Protein AF-A0A8B7E2U7-F1 (afdb_monomer_lite)

Sequence (242 aa):
MNEHNIKDEENNLINRHLNYDFFQASTVLPVHLLSYIFLVLHRKGLSREKLKCALEEILEELKSMDVFLGFSGDIESVTAHGVEVLCNQSLLLVNDGIVLPQINDSMKACHLFSYSLKIFQTMMPKAILACSLISTIGGEIKLRQGYGEPFTFKTQTVIENAEFLAELFSYMFDYHCPFSIFSSTIMDTFDKFVAMDIITSQQQHFEDQTHKKLSQSVNAEFIDDEEEVFGGADADNSQLFE

Radius of gyration: 29.68 Å; chains: 1; bounding box: 62×41×99 Å

pLDDT: mean 76.59, std 18.45, range [30.3, 96.69]

Foldseek 3Di:
DDPVVVVVVVVVVVVQVVLVCVLQAQEAALLLQLLLCCLPPNVAWDALVVSLVSSVVLVVVLVVPSRYPYDDDDSNVRSVVSLVVCVVVVQWDADPRTIHGPCVDVVSNVVSVVSNLSVCLNCVLVVLLVVLVQVQQPHPVSVPPPPDDDDDGDLVSSLVSSVVVQVVCCVVRVHDHPSVVSSVVSVVVVVVCCVVVVDPDDDPPPPPVCVVVVVVVVVVVPPDDDDDDDDDDDDDDDDDDD

Secondary structure (DSSP, 8-state):
--HHHHHHHHHHHHHHHHHHHHHH-EE--HHHHHHHIIIII-TT-EEHHHHHHHHHHHHHHHHTSTTEE---S-HHHHHHHHHHHHHHTTSEEEETTEEEE-TTSHHHHHHHHHHHHHHHHHHHHHHHHHHHHHHHHT-HHHHH-TTPPPP---HHHHHHHHHHHHHHHHHHH-----HHHHHHHHHHHHHHHHHTTSS------HHHHHHHHHHHHHHHTT--------------------

Structure (mmCIF, N/CA/C/O backbone):
data_AF-A0A8B7E2U7-F1
#
_entry.id   AF-A0A8B7E2U7-F1
#
loop_
_atom_site.group_PDB
_atom_site.id
_atom_site.type_symbol
_atom_site.label_atom_id
_atom_site.label_alt_id
_atom_site.label_comp_id
_atom_site.label_asym_id
_atom_site.label_entity_id
_atom_site.label_seq_id
_atom_site.pdbx_PDB_ins_code
_atom_site.Cartn_x
_atom_site.Cartn_y
_atom_site.Cartn_z
_atom_site.occupancy
_atom_site.B_iso_or_equiv
_atom_site.auth_seq_id
_atom_site.auth_comp_id
_atom_site.auth_asym_id
_atom_site.auth_atom_id
_atom_site.pdbx_PDB_model_num
ATOM 1 N N . MET A 1 1 ? -39.990 21.303 9.332 1.00 53.81 1 MET A N 1
ATOM 2 C CA . MET A 1 1 ? -38.688 20.676 9.021 1.00 53.81 1 MET A CA 1
ATOM 3 C C . MET A 1 1 ? -38.191 21.317 7.740 1.00 53.81 1 MET A C 1
ATOM 5 O O . MET A 1 1 ? -38.904 21.264 6.751 1.00 53.81 1 MET A O 1
ATOM 9 N N . ASN A 1 2 ? -37.085 22.059 7.820 1.00 53.78 2 ASN A N 1
ATOM 10 C CA . ASN A 1 2 ? -36.602 22.950 6.760 1.00 53.78 2 ASN A CA 1
ATOM 11 C C . ASN A 1 2 ? -36.022 22.154 5.586 1.00 53.78 2 ASN A C 1
ATOM 13 O O . ASN A 1 2 ? -35.178 21.292 5.807 1.00 53.78 2 ASN A O 1
ATOM 17 N N . GLU A 1 3 ? -36.391 22.514 4.354 1.00 55.75 3 GLU A N 1
ATOM 18 C CA . GLU A 1 3 ? -35.818 21.979 3.102 1.00 55.75 3 GLU A CA 1
ATOM 19 C C . GLU A 1 3 ? -34.282 22.050 3.051 1.00 55.75 3 GLU A C 1
ATOM 21 O O . GLU A 1 3 ? -33.648 21.270 2.349 1.00 55.75 3 GLU A O 1
ATOM 26 N N . HIS A 1 4 ? -33.675 22.966 3.810 1.00 56.28 4 HIS A N 1
ATOM 27 C CA . HIS A 1 4 ? -32.224 23.068 3.948 1.00 56.28 4 HIS A CA 1
ATOM 28 C C . HIS A 1 4 ? -31.625 21.849 4.666 1.00 56.28 4 HIS A C 1
ATOM 30 O O . HIS A 1 4 ? -30.662 21.273 4.185 1.00 56.28 4 HIS A O 1
ATOM 36 N N . ASN A 1 5 ? -32.281 21.380 5.733 1.00 57.56 5 ASN A N 1
ATOM 37 C CA . ASN A 1 5 ? -31.828 20.231 6.518 1.00 57.56 5 ASN A CA 1
ATOM 38 C C . ASN A 1 5 ? -31.938 18.922 5.719 1.00 57.56 5 ASN A C 1
ATOM 40 O O . ASN A 1 5 ? -31.100 18.044 5.857 1.00 57.56 5 ASN A O 1
ATOM 44 N N . ILE A 1 6 ? -32.951 18.819 4.848 1.00 64.06 6 ILE A N 1
ATOM 45 C CA . ILE A 1 6 ? -33.152 17.660 3.963 1.00 64.06 6 ILE A CA 1
ATOM 46 C C . ILE A 1 6 ? -32.069 17.622 2.875 1.00 64.06 6 ILE A C 1
ATOM 48 O O . ILE A 1 6 ? -31.497 16.569 2.617 1.00 64.06 6 ILE A O 1
ATOM 52 N N . LYS A 1 7 ? -31.728 18.774 2.278 1.00 66.00 7 LYS A N 1
ATOM 53 C CA . LYS A 1 7 ? -30.639 18.870 1.290 1.00 66.00 7 LYS A CA 1
ATOM 54 C C . LYS A 1 7 ? -29.270 18.565 1.896 1.00 66.00 7 LYS A C 1
ATOM 56 O O . LYS A 1 7 ? -28.447 17.937 1.238 1.00 66.00 7 LYS A O 1
ATOM 61 N N . ASP A 1 8 ? -29.030 18.982 3.135 1.00 68.25 8 ASP A N 1
ATOM 62 C CA . ASP A 1 8 ? -27.785 18.676 3.844 1.00 68.25 8 ASP A CA 1
ATOM 63 C C . ASP A 1 8 ? -27.681 17.177 4.175 1.00 68.25 8 ASP A C 1
ATOM 65 O O . ASP A 1 8 ? -26.613 16.578 4.039 1.00 68.25 8 ASP A O 1
ATOM 69 N N . GLU A 1 9 ? -28.795 16.536 4.530 1.00 68.00 9 GLU A N 1
ATOM 70 C CA . GLU A 1 9 ? -28.866 15.098 4.807 1.00 68.00 9 GLU A CA 1
ATOM 71 C C . GLU A 1 9 ? -28.686 14.249 3.531 1.00 68.00 9 GLU A C 1
ATOM 73 O O . GLU A 1 9 ? -27.899 13.299 3.526 1.00 68.00 9 GLU A O 1
ATOM 78 N N . GLU A 1 10 ? -29.307 14.642 2.413 1.00 67.81 10 GLU A N 1
ATOM 79 C CA . GLU A 1 10 ? -29.097 14.020 1.096 1.00 67.81 10 GLU A CA 1
ATOM 80 C C . GLU A 1 10 ? -27.649 14.179 0.604 1.00 67.81 10 GLU A C 1
ATOM 82 O O . GLU A 1 10 ? -27.036 13.204 0.166 1.00 67.81 10 GLU A O 1
ATOM 87 N N . ASN A 1 11 ? -27.060 15.372 0.733 1.00 69.44 11 ASN A N 1
ATOM 88 C CA . ASN A 1 11 ? -25.663 15.613 0.361 1.00 69.44 11 ASN A CA 1
ATOM 89 C C . ASN A 1 11 ? -24.690 14.783 1.210 1.00 69.44 11 ASN A C 1
ATOM 91 O O . ASN A 1 11 ? -23.706 14.257 0.687 1.00 69.44 11 ASN A O 1
ATOM 95 N N . ASN A 1 12 ? -24.968 14.613 2.504 1.00 69.50 12 ASN A N 1
ATOM 96 C CA . ASN A 1 12 ? -24.168 13.758 3.379 1.00 69.50 12 ASN A CA 1
ATOM 97 C C . ASN A 1 12 ? -24.259 12.278 2.984 1.00 69.50 12 ASN A C 1
ATOM 99 O O . ASN A 1 12 ? -23.242 11.582 2.986 1.00 69.50 12 ASN A O 1
ATOM 103 N N . LEU A 1 13 ? -25.443 11.796 2.596 1.00 70.50 13 LEU A N 1
ATOM 104 C CA . LEU A 1 13 ? -25.624 10.431 2.098 1.00 70.50 13 LEU A CA 1
ATOM 105 C C . LEU A 1 13 ? -24.884 10.208 0.774 1.00 70.50 13 LEU A C 1
ATOM 107 O O . LEU A 1 13 ? -24.182 9.206 0.638 1.00 70.50 13 LEU A O 1
ATOM 111 N N . ILE A 1 14 ? -24.981 11.153 -0.165 1.00 72.19 14 ILE A N 1
ATOM 112 C CA . ILE A 1 14 ? -24.269 11.100 -1.450 1.00 72.19 14 ILE A CA 1
ATOM 113 C C . ILE A 1 14 ? -22.756 11.100 -1.224 1.00 72.19 14 ILE A C 1
ATOM 115 O O . ILE A 1 14 ? -22.067 10.235 -1.755 1.00 72.19 14 ILE A O 1
ATOM 119 N N . ASN A 1 15 ? -22.235 12.000 -0.388 1.00 60.44 15 ASN A N 1
ATOM 120 C CA . ASN A 1 15 ? -20.811 12.034 -0.054 1.00 60.44 15 ASN A CA 1
ATOM 121 C C . ASN A 1 15 ? -20.356 10.738 0.622 1.00 60.44 15 ASN A C 1
ATOM 123 O O . ASN A 1 15 ? -19.276 10.236 0.327 1.00 60.44 15 ASN A O 1
ATOM 127 N N . ARG A 1 16 ? -21.180 10.153 1.497 1.00 60.88 16 ARG A N 1
ATOM 128 C CA . ARG A 1 16 ? -20.869 8.867 2.127 1.00 60.88 16 ARG A CA 1
ATOM 129 C C . ARG A 1 16 ? -20.786 7.740 1.099 1.00 60.88 16 ARG A C 1
ATOM 131 O O . ARG A 1 16 ? -19.853 6.950 1.176 1.00 60.88 16 ARG A O 1
ATOM 138 N N . HIS A 1 17 ? -21.716 7.680 0.146 1.00 60.56 17 HIS A N 1
ATOM 139 C CA . HIS A 1 17 ? -21.706 6.676 -0.921 1.00 60.56 17 HIS A CA 1
ATOM 140 C C . HIS A 1 17 ? -20.563 6.889 -1.917 1.00 60.56 17 HIS A C 1
ATOM 142 O O . HIS A 1 17 ? -19.861 5.938 -2.226 1.00 60.56 17 HIS A O 1
ATOM 148 N N . LEU A 1 18 ? -20.293 8.126 -2.335 1.00 60.78 18 LEU A N 1
ATOM 149 C CA . LEU A 1 18 ? -19.155 8.436 -3.203 1.00 60.78 18 LEU A CA 1
ATOM 150 C C . LEU A 1 18 ? -17.823 8.105 -2.534 1.00 60.78 18 LEU A C 1
ATOM 152 O O . LEU A 1 18 ? -16.949 7.529 -3.171 1.00 60.78 18 LEU A O 1
ATOM 156 N N . ASN A 1 19 ? -17.669 8.425 -1.249 1.00 57.88 19 ASN A N 1
ATOM 157 C CA . ASN A 1 19 ? -16.467 8.065 -0.505 1.00 57.88 19 ASN A CA 1
ATOM 158 C C . ASN A 1 19 ? -16.361 6.550 -0.291 1.00 57.88 19 ASN A C 1
ATOM 160 O O . ASN A 1 19 ? -15.255 6.019 -0.305 1.00 57.88 19 ASN A O 1
ATOM 164 N N . TYR A 1 20 ? -17.487 5.854 -0.111 1.00 61.09 20 TYR A N 1
ATOM 165 C CA . TYR A 1 20 ? -17.528 4.394 -0.047 1.00 61.09 20 TYR A CA 1
ATOM 166 C C . TYR A 1 20 ? -17.081 3.772 -1.370 1.00 61.09 20 TYR A C 1
ATOM 168 O O . TYR A 1 20 ? -16.162 2.962 -1.372 1.00 61.09 20 TYR A O 1
ATOM 176 N N . ASP A 1 21 ? -17.638 4.219 -2.493 1.00 59.22 21 ASP A N 1
ATOM 177 C CA . ASP A 1 21 ? -17.273 3.739 -3.826 1.00 59.22 21 ASP A CA 1
ATOM 178 C C . ASP A 1 21 ? -15.812 4.078 -4.159 1.00 59.22 21 ASP A C 1
ATOM 180 O O . ASP A 1 21 ? -15.080 3.241 -4.679 1.00 59.22 21 ASP A O 1
ATOM 184 N N . PHE A 1 22 ? -15.343 5.274 -3.794 1.00 60.25 22 PHE A N 1
ATOM 185 C CA . PHE A 1 22 ? -13.950 5.693 -3.978 1.00 60.25 22 PHE A CA 1
ATOM 186 C C . PHE A 1 22 ? -12.971 4.855 -3.148 1.00 60.25 22 PHE A C 1
ATOM 188 O O . PHE A 1 22 ? -11.866 4.547 -3.600 1.00 60.25 22 PHE A O 1
ATOM 195 N N . PHE A 1 23 ? -13.377 4.474 -1.937 1.00 59.16 23 PHE A N 1
ATOM 196 C CA . PHE A 1 23 ? -12.583 3.634 -1.052 1.00 59.16 23 PHE A CA 1
ATOM 197 C C . PHE A 1 23 ? -12.617 2.158 -1.463 1.00 59.16 23 PHE A C 1
ATOM 199 O O . PHE A 1 23 ? -11.621 1.465 -1.287 1.00 59.16 23 PHE A O 1
ATOM 206 N N . GLN A 1 24 ? -13.724 1.682 -2.040 1.00 59.81 24 GLN A N 1
ATOM 207 C CA . GLN A 1 24 ? -13.868 0.303 -2.515 1.00 59.81 24 GLN A CA 1
ATOM 208 C C . GLN A 1 24 ? -13.293 0.058 -3.910 1.00 59.81 24 GLN A C 1
ATOM 210 O O . GLN A 1 24 ? -12.963 -1.078 -4.241 1.00 59.81 24 GLN A O 1
ATOM 215 N N . ALA A 1 25 ? -13.123 1.102 -4.719 1.00 60.78 25 ALA A N 1
ATOM 216 C CA . ALA A 1 25 ? -12.596 0.991 -6.068 1.00 60.78 25 ALA A CA 1
ATOM 217 C C . ALA A 1 25 ? -11.232 1.684 -6.195 1.00 60.78 25 ALA A C 1
ATOM 219 O O . ALA A 1 25 ? -11.124 2.843 -6.605 1.00 60.78 25 ALA A O 1
ATOM 220 N N . SER A 1 26 ? -10.147 0.966 -5.890 1.00 66.50 26 SER A N 1
ATOM 221 C CA . SER A 1 26 ? -8.798 1.489 -6.118 1.00 66.50 26 SER A CA 1
ATOM 222 C C . SER A 1 26 ? -8.263 1.011 -7.465 1.00 66.50 26 SER A C 1
ATOM 224 O O . SER A 1 26 ? -7.770 -0.111 -7.584 1.00 66.50 26 SER A O 1
ATOM 226 N N . THR A 1 27 ? -8.333 1.871 -8.490 1.00 80.81 27 THR A N 1
ATOM 227 C CA . THR A 1 27 ? -7.668 1.582 -9.767 1.00 80.81 27 THR A CA 1
ATOM 228 C C . THR A 1 27 ? -6.156 1.631 -9.588 1.00 80.81 27 THR A C 1
ATOM 230 O O . THR A 1 27 ? -5.569 2.700 -9.381 1.00 80.81 27 THR A O 1
ATOM 233 N N . VAL A 1 28 ? -5.511 0.470 -9.663 1.00 87.62 28 VAL A N 1
ATOM 234 C CA . VAL A 1 28 ? -4.061 0.338 -9.509 1.00 87.62 28 VAL A CA 1
ATOM 235 C C . VAL A 1 28 ? -3.426 0.093 -10.872 1.00 87.62 28 VAL A C 1
ATOM 237 O O . VAL A 1 28 ? -3.765 -0.859 -11.568 1.00 87.62 28 VAL A O 1
ATOM 240 N N . LEU A 1 29 ? -2.477 0.954 -11.244 1.00 90.94 29 LEU A N 1
ATOM 241 C CA . LEU A 1 29 ? -1.689 0.850 -12.469 1.00 90.94 29 LEU A CA 1
ATOM 242 C C . LEU A 1 29 ? -0.297 0.275 -12.165 1.00 90.94 29 LEU A C 1
ATOM 244 O O . LEU A 1 29 ? 0.190 0.430 -11.040 1.00 90.94 29 LEU A O 1
ATOM 248 N N . PRO A 1 30 ? 0.403 -0.302 -13.161 1.00 92.62 30 PRO A N 1
ATOM 249 C CA . PRO A 1 30 ? 1.749 -0.845 -12.959 1.00 92.62 30 PRO A CA 1
ATOM 250 C C . PRO A 1 30 ? 2.730 0.204 -12.422 1.00 92.62 30 PRO A C 1
ATOM 252 O O . PRO A 1 30 ? 3.554 -0.085 -11.559 1.00 92.62 30 PRO A O 1
ATOM 255 N N . VAL A 1 31 ? 2.591 1.457 -12.869 1.00 94.94 31 VAL A N 1
ATOM 256 C CA . VAL A 1 31 ? 3.421 2.579 -12.410 1.00 94.94 31 VAL A CA 1
ATOM 257 C C . VAL A 1 31 ? 3.249 2.884 -10.920 1.00 94.94 31 VAL A C 1
ATOM 259 O O . VAL A 1 31 ? 4.220 3.284 -10.283 1.00 94.94 31 VAL A O 1
ATOM 262 N N . HIS A 1 32 ? 2.065 2.652 -10.338 1.00 94.19 32 HIS A N 1
ATOM 263 C CA . HIS A 1 32 ? 1.835 2.841 -8.901 1.00 94.19 32 HIS A CA 1
ATOM 264 C C . HIS A 1 32 ? 2.634 1.812 -8.093 1.00 94.19 32 HIS A C 1
ATOM 266 O O . HIS A 1 32 ? 3.355 2.174 -7.163 1.00 94.19 32 HIS A O 1
ATOM 272 N N . LEU A 1 33 ? 2.564 0.541 -8.505 1.00 94.00 33 LEU A N 1
ATOM 273 C CA . LEU A 1 33 ? 3.273 -0.566 -7.861 1.00 94.00 33 LEU A CA 1
ATOM 274 C C . LEU A 1 33 ? 4.784 -0.418 -7.980 1.00 94.00 33 LEU A C 1
ATOM 276 O O . LEU A 1 33 ? 5.489 -0.478 -6.980 1.00 94.00 33 LEU A O 1
ATOM 280 N N . LEU A 1 34 ? 5.286 -0.166 -9.190 1.00 95.94 34 LEU A N 1
ATOM 281 C CA . LEU A 1 34 ? 6.718 0.011 -9.415 1.00 95.94 34 LEU A CA 1
ATOM 282 C C . LEU A 1 34 ? 7.264 1.210 -8.636 1.00 95.94 34 LEU A C 1
ATOM 284 O O . LEU A 1 34 ? 8.330 1.111 -8.033 1.00 95.94 34 LEU A O 1
ATOM 288 N N . SER A 1 35 ? 6.526 2.323 -8.589 1.00 96.38 35 SER A N 1
ATOM 289 C CA . SER A 1 35 ? 6.940 3.488 -7.801 1.00 96.38 35 SER A CA 1
ATOM 290 C C . SER A 1 35 ? 7.007 3.167 -6.309 1.00 96.38 35 SER A C 1
ATOM 292 O O . SER A 1 35 ? 7.978 3.540 -5.651 1.00 96.38 35 SER A O 1
ATOM 294 N N . TYR A 1 36 ? 6.031 2.421 -5.782 1.00 95.25 36 TYR A N 1
ATOM 295 C CA . TYR A 1 36 ? 6.060 1.934 -4.403 1.00 95.25 36 TYR A CA 1
ATOM 296 C C . TYR A 1 36 ? 7.256 1.002 -4.149 1.00 95.25 36 TYR A C 1
ATOM 298 O O . TYR A 1 36 ? 8.018 1.233 -3.210 1.00 95.25 36 TYR A O 1
ATOM 306 N N . ILE A 1 37 ? 7.496 0.016 -5.022 1.00 95.69 37 ILE A N 1
ATOM 307 C CA . ILE A 1 37 ? 8.638 -0.909 -4.926 1.00 95.69 37 ILE A CA 1
ATOM 308 C C . ILE A 1 37 ? 9.948 -0.129 -4.841 1.00 95.69 37 ILE A C 1
ATOM 310 O O . ILE A 1 37 ? 10.758 -0.367 -3.946 1.00 95.69 37 ILE A O 1
ATOM 314 N N . PHE A 1 38 ? 10.162 0.828 -5.742 1.00 95.88 38 PHE A N 1
ATOM 315 C CA . PHE A 1 38 ? 11.411 1.576 -5.787 1.00 95.88 38 PHE A CA 1
ATOM 316 C C . PHE A 1 38 ? 11.570 2.578 -4.642 1.00 95.88 38 PHE A C 1
ATOM 318 O O . PHE A 1 38 ? 12.696 2.829 -4.222 1.00 95.88 38 PHE A O 1
ATOM 325 N N . LEU A 1 39 ? 10.489 3.143 -4.104 1.00 93.69 39 LEU A N 1
ATOM 326 C CA . LEU A 1 39 ? 10.587 4.096 -2.995 1.00 93.69 39 LEU A CA 1
ATOM 327 C C . LEU A 1 39 ? 10.650 3.445 -1.619 1.00 93.69 39 LEU A C 1
ATOM 329 O O . LEU A 1 39 ? 11.303 3.985 -0.721 1.00 93.69 39 LEU A O 1
ATOM 333 N N . VAL A 1 40 ? 9.981 2.312 -1.437 1.00 90.69 40 VAL A N 1
ATOM 334 C CA . VAL A 1 40 ? 9.802 1.696 -0.118 1.00 90.69 40 VAL A CA 1
ATOM 335 C C . VAL A 1 40 ? 10.737 0.512 0.061 1.00 90.69 40 VAL A C 1
ATOM 337 O O . VAL A 1 40 ? 11.466 0.460 1.048 1.00 90.69 40 VAL A O 1
ATOM 340 N N . LEU A 1 41 ? 10.774 -0.399 -0.910 1.00 91.06 41 LEU A N 1
ATOM 341 C CA . LEU A 1 41 ? 11.450 -1.688 -0.757 1.00 91.06 41 LEU A CA 1
ATOM 342 C C . LEU A 1 41 ? 12.874 -1.672 -1.328 1.00 91.06 41 LEU A C 1
ATOM 344 O O . LEU A 1 41 ? 13.817 -2.162 -0.710 1.00 91.06 41 LEU A O 1
ATOM 348 N N . HIS A 1 42 ? 13.055 -1.067 -2.503 1.00 93.06 42 HIS A N 1
ATOM 349 C CA . HIS A 1 42 ? 14.264 -1.224 -3.309 1.00 93.06 42 HIS A CA 1
ATOM 350 C C . HIS A 1 42 ? 14.783 0.097 -3.892 1.00 93.06 42 HIS A C 1
ATOM 352 O O . HIS A 1 42 ? 14.976 0.247 -5.098 1.00 93.06 42 HIS A O 1
ATOM 358 N N . ARG A 1 43 ? 15.127 1.040 -3.006 1.00 92.44 43 ARG A N 1
ATOM 359 C CA . ARG A 1 43 ? 15.687 2.366 -3.358 1.00 92.44 43 ARG A CA 1
ATOM 360 C C . ARG A 1 43 ? 16.959 2.341 -4.201 1.00 92.44 43 ARG A C 1
ATOM 362 O O . ARG A 1 43 ? 17.252 3.305 -4.897 1.00 92.44 43 ARG A O 1
ATOM 369 N N . LYS A 1 44 ? 17.727 1.252 -4.131 1.00 92.12 44 LYS A N 1
ATOM 370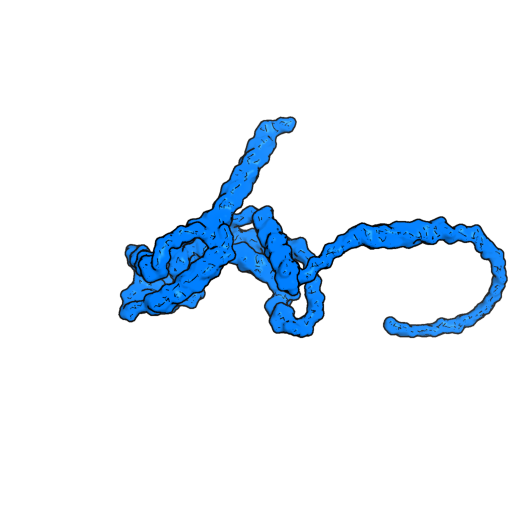 C CA . LYS A 1 44 ? 18.970 1.067 -4.899 1.00 92.12 44 LYS A CA 1
ATOM 371 C C . LYS A 1 44 ? 18.741 0.437 -6.277 1.00 92.12 44 LYS A C 1
ATOM 373 O O . LYS A 1 44 ? 19.706 0.232 -7.003 1.00 92.12 44 LYS A O 1
ATOM 378 N N . GLY A 1 45 ? 17.491 0.139 -6.627 1.00 93.25 45 GLY A N 1
ATOM 379 C CA . GLY A 1 45 ? 17.127 -0.562 -7.850 1.00 93.25 45 GLY A CA 1
ATOM 380 C C . GLY A 1 45 ? 17.241 -2.083 -7.758 1.00 93.25 45 GLY A C 1
ATOM 381 O O . GLY A 1 45 ? 17.659 -2.646 -6.743 1.00 93.25 45 GLY A O 1
ATOM 382 N N . LEU A 1 46 ? 16.820 -2.745 -8.835 1.00 95.62 46 LEU A N 1
ATOM 383 C CA . LEU A 1 46 ? 16.672 -4.198 -8.936 1.00 95.62 46 LEU A CA 1
ATOM 384 C C . LEU A 1 46 ? 16.992 -4.692 -10.345 1.00 95.62 46 LEU A C 1
ATOM 386 O O . LEU A 1 46 ? 16.794 -3.971 -11.321 1.00 95.62 46 LEU A O 1
ATOM 390 N N . SER A 1 47 ? 17.420 -5.950 -10.469 1.00 95.69 47 SER A N 1
ATOM 391 C CA . SER A 1 47 ? 17.398 -6.629 -11.767 1.00 95.69 47 SER A CA 1
ATOM 392 C C . SER A 1 47 ? 15.955 -6.845 -12.228 1.00 95.69 47 SER A C 1
ATOM 394 O O . SER A 1 47 ? 15.043 -6.960 -11.406 1.00 95.69 47 SER A O 1
ATOM 396 N N . ARG A 1 48 ? 15.741 -6.947 -13.544 1.00 92.50 48 ARG A N 1
ATOM 397 C CA . ARG A 1 48 ? 14.402 -7.190 -14.111 1.00 92.50 48 ARG A CA 1
ATOM 398 C C . ARG A 1 48 ? 13.715 -8.431 -13.537 1.00 92.50 48 ARG A C 1
ATOM 400 O O . ARG A 1 48 ? 12.524 -8.381 -13.271 1.00 92.50 48 ARG A O 1
ATOM 407 N N . GLU A 1 49 ? 14.452 -9.517 -13.321 1.00 93.06 49 GLU A N 1
ATOM 408 C CA . GLU A 1 49 ? 13.903 -10.755 -12.746 1.00 93.06 49 GLU A CA 1
ATOM 409 C C . GLU A 1 49 ? 13.395 -10.541 -11.318 1.00 93.06 49 GLU A C 1
ATOM 411 O O . GLU A 1 49 ? 12.250 -10.857 -11.019 1.00 93.06 49 GLU A O 1
ATOM 416 N N . LYS A 1 50 ? 14.205 -9.914 -10.456 1.00 95.38 50 LYS A N 1
ATOM 417 C CA . LYS A 1 50 ? 13.797 -9.622 -9.075 1.00 95.38 50 LYS A CA 1
ATOM 418 C C . LYS A 1 50 ? 12.652 -8.617 -9.009 1.00 95.38 50 LYS A C 1
ATOM 420 O O . LYS A 1 50 ? 11.841 -8.682 -8.095 1.00 95.38 50 LYS A O 1
ATOM 425 N N . LEU A 1 51 ? 12.586 -7.698 -9.972 1.00 95.50 51 LEU A N 1
ATOM 426 C CA . LEU A 1 51 ? 11.486 -6.748 -10.077 1.00 95.50 51 LEU A CA 1
ATOM 427 C C . LEU A 1 51 ? 10.158 -7.444 -10.385 1.00 95.50 51 LEU A C 1
ATOM 429 O O . LEU A 1 51 ? 9.151 -7.063 -9.800 1.00 95.50 51 LEU A O 1
ATOM 433 N N . LYS A 1 52 ? 10.159 -8.470 -11.250 1.00 94.75 52 LYS A N 1
ATOM 434 C CA . LYS A 1 52 ? 8.964 -9.287 -11.515 1.00 94.75 52 LYS A CA 1
ATOM 435 C C . LYS A 1 52 ? 8.484 -9.968 -10.231 1.00 94.75 52 LYS A C 1
ATOM 437 O O . LYS A 1 52 ? 7.324 -9.807 -9.886 1.00 94.75 52 LYS A O 1
ATOM 442 N N . CYS A 1 53 ? 9.385 -10.618 -9.489 1.00 94.81 53 CYS A N 1
ATOM 443 C CA . CYS A 1 53 ? 9.032 -11.274 -8.224 1.00 94.81 53 CYS A CA 1
ATOM 444 C C . CYS A 1 53 ? 8.456 -10.285 -7.199 1.00 94.81 53 CYS A C 1
ATOM 446 O O . CYS A 1 53 ? 7.383 -10.517 -6.657 1.00 94.81 53 CYS A O 1
ATOM 448 N N . ALA A 1 54 ? 9.116 -9.139 -6.990 1.00 94.62 54 ALA A N 1
ATOM 449 C CA . ALA A 1 54 ? 8.621 -8.114 -6.068 1.00 94.62 54 ALA A CA 1
ATOM 450 C C . ALA A 1 54 ? 7.253 -7.549 -6.499 1.00 94.62 54 ALA A C 1
ATOM 452 O O . ALA A 1 54 ? 6.427 -7.190 -5.661 1.00 94.62 54 ALA A O 1
ATOM 453 N N . LEU A 1 55 ? 7.007 -7.456 -7.809 1.00 93.44 55 LEU A N 1
ATOM 454 C CA . LEU A 1 55 ? 5.717 -7.031 -8.340 1.00 93.44 55 LEU A CA 1
ATOM 455 C C . LEU A 1 55 ? 4.630 -8.086 -8.107 1.00 93.44 55 LEU A C 1
ATOM 457 O O . LEU A 1 55 ? 3.517 -7.706 -7.755 1.00 93.44 55 LEU A O 1
ATOM 461 N N . GLU A 1 56 ? 4.935 -9.374 -8.282 1.00 92.62 56 GLU A N 1
ATOM 462 C CA . GLU A 1 56 ? 4.008 -10.480 -7.997 1.00 92.62 56 GLU A CA 1
ATOM 463 C C . GLU A 1 56 ? 3.606 -10.509 -6.528 1.00 92.62 56 GLU A C 1
ATOM 465 O O . GLU A 1 56 ? 2.413 -10.535 -6.245 1.00 92.62 56 GLU A O 1
ATOM 470 N N . GLU A 1 57 ? 4.568 -10.412 -5.609 1.00 91.62 57 GLU A N 1
ATOM 471 C CA . GLU A 1 57 ? 4.316 -10.444 -4.162 1.00 91.62 57 GLU A CA 1
ATOM 472 C C . GLU A 1 57 ? 3.330 -9.347 -3.729 1.00 91.62 57 GLU A C 1
ATOM 474 O O . GLU A 1 57 ? 2.318 -9.619 -3.083 1.00 91.62 57 GLU A O 1
ATOM 479 N N . ILE A 1 58 ? 3.568 -8.099 -4.147 1.00 90.00 58 ILE A N 1
ATOM 480 C CA . ILE A 1 58 ? 2.674 -6.979 -3.810 1.00 90.00 58 ILE A CA 1
ATOM 481 C C . ILE A 1 58 ? 1.328 -7.123 -4.519 1.00 90.00 58 ILE A C 1
ATOM 483 O O . ILE A 1 58 ? 0.286 -6.773 -3.968 1.00 90.00 58 ILE A O 1
ATOM 487 N N . LEU A 1 59 ? 1.328 -7.612 -5.759 1.00 89.44 59 LEU A N 1
ATOM 488 C CA . LEU A 1 59 ? 0.100 -7.813 -6.514 1.00 89.44 59 LEU A CA 1
ATOM 489 C C . LEU A 1 59 ? -0.784 -8.885 -5.865 1.00 89.44 59 LEU A C 1
ATOM 491 O O . LEU A 1 59 ? -1.999 -8.713 -5.830 1.00 89.44 59 LEU A O 1
ATOM 495 N N . GLU A 1 60 ? -0.204 -9.968 -5.352 1.00 88.44 60 GLU A N 1
ATOM 496 C CA . GLU A 1 60 ? -0.916 -10.987 -4.577 1.00 88.44 60 GLU A CA 1
ATOM 497 C C . GLU A 1 60 ? -1.475 -10.411 -3.277 1.00 88.44 60 GLU A C 1
ATOM 499 O O . GLU A 1 60 ? -2.655 -10.612 -2.975 1.00 88.44 60 GLU A O 1
ATOM 504 N N . GLU A 1 61 ? -0.680 -9.619 -2.554 1.00 86.88 61 GLU A N 1
ATOM 505 C CA . GLU A 1 61 ? -1.146 -8.940 -1.346 1.00 86.88 61 GLU A CA 1
ATOM 506 C C . GLU A 1 61 ? -2.329 -8.011 -1.647 1.00 86.88 61 GLU A C 1
ATOM 508 O O . GLU A 1 61 ? -3.341 -8.048 -0.947 1.00 86.88 61 GLU A O 1
ATOM 513 N N . LEU A 1 62 ? -2.256 -7.218 -2.716 1.00 85.44 62 LEU A N 1
ATOM 514 C CA . LEU A 1 62 ? -3.339 -6.319 -3.108 1.00 85.44 62 LEU A CA 1
ATOM 515 C C . LEU A 1 62 ? -4.573 -7.066 -3.606 1.00 85.44 62 LEU A C 1
ATOM 517 O O . LEU A 1 62 ? -5.678 -6.674 -3.257 1.00 85.44 62 LEU A O 1
ATOM 521 N N . LYS A 1 63 ? -4.413 -8.158 -4.361 1.00 84.38 63 LYS A N 1
ATOM 522 C CA . LYS A 1 63 ? -5.534 -9.017 -4.783 1.00 84.38 63 LYS A CA 1
ATOM 523 C C . LYS A 1 63 ? -6.231 -9.694 -3.607 1.00 84.38 63 LYS A C 1
ATOM 525 O O . LYS A 1 63 ? -7.413 -9.993 -3.708 1.00 84.38 63 LYS A O 1
ATOM 530 N N . SER A 1 64 ? -5.518 -9.929 -2.503 1.00 81.12 64 SER A N 1
ATOM 531 C CA . SER A 1 64 ? -6.127 -10.398 -1.252 1.00 81.12 64 SER A CA 1
ATOM 532 C C . SER A 1 64 ? -6.973 -9.323 -0.558 1.00 81.12 64 SER A C 1
ATOM 534 O O . SER A 1 64 ? -7.694 -9.613 0.395 1.00 81.12 64 SER A O 1
ATOM 536 N N . MET A 1 65 ? -6.859 -8.065 -0.992 1.00 75.12 65 MET A N 1
ATOM 537 C CA . MET A 1 65 ? -7.730 -6.981 -0.565 1.00 75.12 65 MET A CA 1
ATOM 538 C C . MET A 1 65 ? -8.897 -6.916 -1.553 1.00 75.12 65 MET A C 1
ATOM 540 O O . MET A 1 65 ? -8.674 -6.737 -2.748 1.00 75.12 65 MET A O 1
ATOM 544 N N . ASP A 1 66 ? -10.138 -6.987 -1.066 1.00 67.75 66 ASP A N 1
ATOM 545 C CA . ASP A 1 66 ? -11.377 -6.935 -1.873 1.00 67.75 66 ASP A CA 1
ATOM 546 C C . ASP A 1 66 ? -11.587 -5.598 -2.641 1.00 67.75 66 ASP A C 1
ATOM 548 O O . ASP A 1 66 ? -12.676 -5.301 -3.121 1.00 67.75 66 ASP A O 1
ATOM 552 N N . VAL A 1 67 ? -10.544 -4.769 -2.745 1.00 66.56 67 VAL A N 1
ATOM 553 C CA . VAL A 1 67 ? -10.528 -3.370 -3.204 1.00 66.56 67 VAL A CA 1
ATOM 554 C C . VAL A 1 67 ? -9.684 -3.195 -4.486 1.00 66.56 67 VAL A C 1
ATOM 556 O O . VAL A 1 67 ? -9.639 -2.115 -5.086 1.00 66.56 67 VAL A O 1
ATOM 559 N N . PHE A 1 68 ? -8.977 -4.242 -4.934 1.00 73.81 68 PHE A N 1
ATOM 560 C CA . PHE A 1 68 ? -8.081 -4.166 -6.091 1.00 73.81 68 PHE A CA 1
ATOM 561 C C . PHE A 1 68 ? -8.835 -4.206 -7.430 1.00 73.81 68 PHE A C 1
ATOM 563 O O . PHE A 1 68 ? -9.253 -5.264 -7.900 1.00 73.81 68 PHE A O 1
ATOM 570 N N . LEU A 1 69 ? -8.915 -3.055 -8.106 1.00 70.06 69 LEU A N 1
ATOM 571 C CA . LEU A 1 69 ? -9.327 -2.947 -9.509 1.00 70.06 69 LEU A CA 1
ATOM 572 C C . LEU A 1 69 ? -8.086 -2.688 -10.368 1.00 70.06 69 LEU A C 1
ATOM 574 O O . LEU A 1 69 ? -7.671 -1.556 -10.602 1.00 70.06 69 LEU A O 1
ATOM 578 N N . GLY A 1 70 ? -7.423 -3.764 -10.774 1.00 73.06 70 GLY A N 1
ATOM 579 C CA . GLY A 1 70 ? -6.127 -3.681 -11.438 1.00 73.06 70 GLY A CA 1
ATOM 580 C C . GLY A 1 70 ? -6.139 -3.752 -12.956 1.00 73.06 70 GLY A C 1
ATOM 581 O O . GLY A 1 70 ? -7.163 -3.717 -13.633 1.00 73.06 70 GLY A O 1
ATOM 582 N N . PHE A 1 71 ? -4.932 -3.922 -13.479 1.00 76.06 71 PHE A N 1
ATOM 583 C CA . PHE A 1 71 ? -4.650 -4.260 -14.866 1.00 76.06 71 PHE A CA 1
ATOM 584 C C . PHE A 1 71 ? -4.674 -5.783 -15.089 1.00 76.06 71 PHE A C 1
ATOM 586 O O . PHE A 1 71 ? -4.435 -6.577 -14.178 1.00 76.06 71 PHE A O 1
ATOM 593 N N . SER A 1 72 ? -4.915 -6.188 -16.336 1.00 76.56 72 SER A N 1
ATOM 594 C CA . SER A 1 72 ? -4.790 -7.569 -16.811 1.00 76.56 72 SER A CA 1
ATOM 595 C C . SER A 1 72 ? -3.520 -7.743 -17.642 1.00 76.56 72 SER A C 1
ATOM 597 O O . SER A 1 72 ? -3.150 -6.839 -18.388 1.00 76.56 72 SER A O 1
ATOM 599 N N . GLY A 1 73 ? -2.898 -8.915 -17.580 1.00 84.44 73 GLY A N 1
ATOM 600 C CA . GLY A 1 73 ? -1.721 -9.247 -18.381 1.00 84.44 73 GLY A CA 1
ATOM 601 C C . GLY A 1 73 ? -0.781 -10.176 -17.630 1.00 84.44 73 GLY A C 1
ATOM 602 O O . GLY A 1 73 ? -0.915 -10.355 -16.418 1.00 84.44 73 GLY A O 1
ATOM 603 N N . ASP A 1 74 ? 0.161 -10.776 -18.352 1.00 92.19 74 ASP A N 1
ATOM 604 C CA . ASP A 1 74 ? 1.262 -11.495 -17.724 1.00 92.19 74 ASP A CA 1
ATOM 605 C C . ASP A 1 74 ? 2.204 -10.512 -17.010 1.00 92.19 74 ASP A C 1
ATOM 607 O O . ASP A 1 74 ? 2.338 -9.345 -17.401 1.00 92.19 74 ASP A O 1
ATOM 611 N N . ILE A 1 75 ? 2.855 -10.979 -15.943 1.00 92.81 75 ILE A N 1
ATOM 612 C CA . ILE A 1 75 ? 3.711 -10.125 -15.116 1.00 92.81 75 ILE A CA 1
ATOM 613 C C . ILE A 1 75 ? 4.849 -9.489 -15.919 1.00 92.81 75 ILE A C 1
ATOM 615 O O . ILE A 1 75 ? 5.291 -8.383 -15.612 1.00 92.81 75 ILE A O 1
ATOM 619 N N . GLU A 1 76 ? 5.334 -10.167 -16.957 1.00 94.00 76 GLU A N 1
ATOM 620 C CA . GLU A 1 76 ? 6.467 -9.718 -17.748 1.00 94.00 76 GLU A CA 1
ATOM 621 C C . GLU A 1 76 ? 6.092 -8.513 -18.606 1.00 94.00 76 GLU A C 1
ATOM 623 O O . GLU A 1 76 ? 6.769 -7.486 -18.527 1.00 94.00 76 GLU A O 1
ATOM 628 N N . SER A 1 77 ? 4.980 -8.598 -19.330 1.00 93.75 77 SER A N 1
ATOM 629 C CA . SER A 1 77 ? 4.405 -7.509 -20.114 1.00 93.75 77 SER A CA 1
ATOM 630 C C . SER A 1 77 ? 4.035 -6.322 -19.229 1.00 93.75 77 SER A C 1
ATOM 632 O O . SER A 1 77 ? 4.364 -5.181 -19.551 1.00 93.75 77 SER A O 1
ATOM 634 N N . VAL A 1 78 ? 3.412 -6.579 -18.075 1.00 93.31 78 VAL A N 1
ATOM 635 C CA . VAL A 1 78 ? 3.054 -5.545 -17.092 1.00 93.31 78 VAL A CA 1
ATOM 636 C C . VAL A 1 78 ? 4.297 -4.824 -16.570 1.00 93.31 78 VAL A C 1
ATOM 638 O O . VAL A 1 78 ? 4.334 -3.592 -16.539 1.00 93.31 78 VAL A O 1
ATOM 641 N N . THR A 1 79 ? 5.319 -5.582 -16.164 1.00 95.06 79 THR A N 1
ATOM 642 C CA . THR A 1 79 ? 6.572 -5.025 -15.639 1.00 95.06 79 THR A CA 1
ATOM 643 C C . THR A 1 79 ? 7.275 -4.207 -16.713 1.00 95.06 79 THR A C 1
ATOM 645 O O . THR A 1 79 ? 7.694 -3.081 -16.450 1.00 95.06 79 THR A O 1
ATOM 648 N N . ALA A 1 80 ? 7.381 -4.746 -17.930 1.00 94.62 80 ALA A N 1
ATOM 649 C CA . ALA A 1 80 ? 8.013 -4.067 -19.052 1.00 94.62 80 ALA A CA 1
ATOM 650 C C . ALA A 1 80 ? 7.303 -2.748 -19.379 1.00 94.62 80 ALA A C 1
ATOM 652 O O . ALA A 1 80 ? 7.964 -1.715 -19.457 1.00 94.62 80 ALA A O 1
ATOM 653 N N . HIS A 1 81 ? 5.971 -2.768 -19.472 1.00 94.62 81 HIS A N 1
ATOM 654 C CA . HIS A 1 81 ? 5.170 -1.578 -19.735 1.00 94.62 81 HIS A CA 1
ATOM 655 C C . HIS A 1 81 ? 5.317 -0.524 -18.629 1.00 94.62 81 HIS A C 1
ATOM 657 O O . HIS A 1 81 ? 5.563 0.647 -18.908 1.00 94.62 81 HIS A O 1
ATOM 663 N N . GLY A 1 82 ? 5.220 -0.925 -17.359 1.00 95.31 82 GLY A N 1
ATOM 664 C CA . GLY A 1 82 ? 5.383 0.004 -16.242 1.00 95.31 82 GLY A CA 1
ATOM 665 C C . GLY A 1 82 ? 6.779 0.637 -16.198 1.00 95.31 82 GLY A C 1
ATOM 666 O O . GLY A 1 82 ? 6.901 1.841 -15.966 1.00 95.31 82 GLY A O 1
ATOM 667 N N . VAL A 1 83 ? 7.829 -0.148 -16.466 1.00 96.44 83 VAL A N 1
ATOM 668 C CA . VAL A 1 83 ? 9.206 0.360 -16.564 1.00 96.44 83 VAL A CA 1
ATOM 669 C C . VAL A 1 83 ? 9.342 1.321 -17.740 1.00 96.44 83 VAL A C 1
ATOM 671 O O . VAL A 1 83 ? 9.918 2.390 -17.567 1.00 96.44 83 VAL A O 1
ATOM 674 N N . GLU A 1 84 ? 8.795 0.983 -18.908 1.00 96.25 84 GLU A N 1
ATOM 675 C CA . GLU A 1 84 ? 8.813 1.842 -20.093 1.00 96.25 84 GLU A CA 1
ATOM 676 C C . GLU A 1 84 ? 8.171 3.204 -19.810 1.00 96.25 84 GLU A C 1
ATOM 678 O O . GLU A 1 84 ? 8.788 4.239 -20.063 1.00 96.25 84 GLU A O 1
ATOM 683 N N . VAL A 1 85 ? 6.976 3.225 -19.212 1.00 96.69 85 VAL A N 1
ATOM 684 C CA . VAL A 1 85 ? 6.273 4.472 -18.873 1.00 96.69 85 VAL A CA 1
ATOM 685 C C . VAL A 1 85 ? 7.104 5.334 -17.919 1.00 96.69 85 VAL A C 1
ATOM 687 O O . VAL A 1 85 ? 7.283 6.529 -18.164 1.00 96.69 85 VAL A O 1
ATOM 690 N N . LEU A 1 86 ? 7.664 4.744 -16.860 1.00 96.62 86 LEU A N 1
ATOM 691 C CA . LEU A 1 86 ? 8.475 5.487 -15.892 1.00 96.62 86 LEU A CA 1
ATOM 692 C C . LEU A 1 86 ? 9.837 5.925 -16.470 1.00 96.62 86 LEU A C 1
ATOM 694 O O . LEU A 1 86 ? 10.349 6.987 -16.108 1.00 96.62 86 LEU A O 1
ATOM 698 N N . CYS A 1 87 ? 10.421 5.159 -17.395 1.00 96.12 87 CYS A N 1
ATOM 699 C CA . CYS A 1 87 ? 11.613 5.560 -18.147 1.00 96.12 87 CYS A CA 1
ATOM 700 C C . CYS A 1 87 ? 11.325 6.730 -19.093 1.00 96.12 87 CYS A C 1
ATOM 702 O O . CYS A 1 87 ? 12.112 7.674 -19.136 1.00 96.12 87 CYS A O 1
ATOM 704 N N . ASN A 1 88 ? 10.186 6.723 -19.791 1.00 96.25 88 ASN A N 1
ATOM 705 C CA . ASN A 1 88 ? 9.770 7.819 -20.672 1.00 96.25 88 ASN A CA 1
ATOM 706 C C . ASN A 1 88 ? 9.583 9.136 -19.902 1.00 96.25 88 ASN A C 1
ATOM 708 O O . ASN A 1 88 ? 9.836 10.217 -20.429 1.00 96.25 88 ASN A O 1
ATOM 712 N N . GLN A 1 89 ? 9.216 9.049 -18.624 1.00 95.19 89 GLN A N 1
ATOM 713 C CA . GLN A 1 89 ? 9.140 10.186 -17.705 1.00 95.19 89 GLN A CA 1
ATOM 714 C C . GLN A 1 89 ? 10.481 10.526 -17.029 1.00 95.19 89 GLN A C 1
ATOM 716 O O . GLN A 1 89 ? 10.539 11.389 -16.156 1.00 95.19 89 GLN A O 1
ATOM 721 N N . SER A 1 90 ? 11.574 9.860 -17.414 1.00 95.00 90 SER A N 1
ATOM 722 C CA . SER A 1 90 ? 12.911 10.014 -16.824 1.00 95.00 90 SER A CA 1
ATOM 723 C C . SER A 1 90 ? 12.985 9.723 -15.315 1.00 95.00 90 SER A C 1
ATOM 725 O O . SER A 1 90 ? 13.901 10.214 -14.644 1.00 95.00 90 SER A O 1
ATOM 727 N N . LEU A 1 91 ? 12.043 8.932 -14.780 1.00 96.25 91 LEU A N 1
ATOM 728 C CA . LEU A 1 91 ? 11.967 8.543 -13.365 1.00 96.25 91 LEU A CA 1
ATOM 729 C C . LEU A 1 91 ? 12.792 7.289 -13.055 1.00 96.25 91 LEU A C 1
ATOM 731 O O . LEU A 1 91 ? 13.255 7.121 -11.927 1.00 96.25 91 LEU A O 1
ATOM 735 N N . LEU A 1 92 ? 13.014 6.434 -14.056 1.00 96.31 92 LEU A N 1
ATOM 736 C CA . LEU A 1 92 ? 13.873 5.254 -13.972 1.00 96.31 92 LEU A CA 1
ATOM 737 C C . LEU A 1 92 ? 14.989 5.317 -15.018 1.00 96.31 92 LEU A C 1
ATOM 739 O O . LEU A 1 92 ? 14.805 5.843 -16.114 1.00 96.31 92 LEU A O 1
ATOM 743 N N . LEU A 1 93 ? 16.128 4.714 -14.690 1.00 95.06 93 LEU A N 1
ATOM 744 C CA . LEU A 1 93 ? 17.246 4.464 -15.594 1.00 95.06 93 LEU A CA 1
ATOM 745 C C . LEU A 1 93 ? 17.484 2.957 -15.669 1.00 95.06 93 LEU A C 1
ATOM 747 O O . LEU A 1 93 ? 17.586 2.299 -14.637 1.00 95.06 93 LEU A O 1
ATOM 751 N N . VAL A 1 94 ? 17.607 2.408 -16.875 1.00 94.19 94 VAL A N 1
ATOM 752 C CA . VAL A 1 94 ? 17.978 1.002 -17.066 1.00 94.19 94 VAL A CA 1
ATOM 753 C C . VAL A 1 94 ? 19.444 0.944 -17.472 1.00 94.19 94 VAL A C 1
ATOM 755 O O . VAL A 1 94 ? 19.810 1.491 -18.508 1.00 94.19 94 VAL A O 1
ATOM 758 N N . ASN A 1 95 ? 20.270 0.288 -16.661 1.00 91.38 95 ASN A N 1
ATOM 759 C CA . ASN A 1 95 ? 21.691 0.093 -16.928 1.00 91.38 95 ASN A CA 1
ATOM 760 C C . ASN A 1 95 ? 22.052 -1.384 -16.739 1.00 91.38 95 ASN A C 1
ATOM 762 O O . ASN A 1 95 ? 21.766 -1.940 -15.682 1.00 91.38 95 ASN A O 1
ATOM 766 N N . ASP A 1 96 ? 22.623 -2.024 -17.760 1.00 87.06 96 ASP A N 1
ATOM 767 C CA . ASP A 1 96 ? 23.055 -3.432 -17.733 1.00 87.06 96 ASP A CA 1
ATOM 768 C C . ASP A 1 96 ? 22.019 -4.412 -17.138 1.00 87.06 96 ASP A C 1
ATOM 770 O O . ASP A 1 96 ? 22.331 -5.313 -16.363 1.00 87.06 96 ASP A O 1
ATOM 774 N N . GLY A 1 97 ? 20.736 -4.222 -17.473 1.00 86.56 97 GLY A N 1
ATOM 775 C CA . GLY A 1 97 ? 19.636 -5.069 -16.986 1.00 86.56 97 GLY A CA 1
ATOM 776 C C . GLY A 1 97 ? 19.159 -4.769 -15.557 1.00 86.56 97 GLY A C 1
ATOM 777 O O . GLY A 1 97 ? 18.201 -5.395 -15.090 1.00 86.56 97 GLY A O 1
ATOM 778 N N . ILE A 1 98 ? 19.764 -3.787 -14.886 1.00 94.12 98 ILE A N 1
ATOM 779 C CA . ILE A 1 98 ? 19.332 -3.245 -13.596 1.00 94.12 98 ILE A CA 1
ATOM 780 C C . ILE A 1 98 ? 18.469 -2.006 -13.838 1.00 94.12 98 ILE A C 1
ATOM 782 O O . ILE A 1 98 ? 18.840 -1.099 -14.580 1.00 94.12 98 ILE A O 1
ATOM 786 N N . VAL A 1 99 ? 17.308 -1.964 -13.193 1.00 96.31 99 VAL A N 1
ATOM 787 C CA . VAL A 1 99 ? 16.387 -0.829 -13.198 1.00 96.31 99 VAL A CA 1
ATOM 788 C C . VAL A 1 99 ? 16.634 -0.005 -11.936 1.00 96.31 99 VAL A C 1
ATOM 790 O O . VAL A 1 99 ? 16.472 -0.501 -10.820 1.00 96.31 99 VAL A O 1
ATOM 793 N N . LEU A 1 100 ? 17.053 1.245 -12.117 1.00 96.25 100 LEU A N 1
ATOM 794 C CA . LEU A 1 100 ? 17.479 2.163 -11.064 1.00 96.25 100 LEU A CA 1
ATOM 795 C C . LEU A 1 100 ? 16.512 3.348 -10.960 1.00 96.25 100 LEU A C 1
ATOM 797 O O . LEU A 1 100 ? 16.323 4.060 -11.953 1.00 96.25 100 LEU A O 1
ATOM 801 N N . PRO A 1 101 ? 15.944 3.634 -9.779 1.00 95.94 101 PRO A N 1
ATOM 802 C CA . PRO A 1 101 ? 15.092 4.797 -9.615 1.00 95.94 101 PRO A CA 1
ATOM 803 C C . PRO A 1 101 ? 15.915 6.077 -9.459 1.00 95.94 101 PRO A C 1
ATOM 805 O O . PRO A 1 101 ? 16.963 6.102 -8.814 1.00 95.94 101 PRO A O 1
ATOM 808 N N . GLN A 1 102 ? 15.439 7.169 -10.049 1.00 93.56 102 GLN A N 1
ATOM 809 C CA . GLN A 1 102 ? 16.134 8.457 -10.069 1.00 93.56 102 GLN A CA 1
ATOM 810 C C . GLN A 1 102 ? 15.813 9.310 -8.829 1.00 93.56 102 GLN A C 1
ATOM 812 O O . GLN A 1 102 ? 15.481 10.484 -8.942 1.00 93.56 102 GLN A O 1
ATOM 817 N N . ILE A 1 103 ? 15.920 8.725 -7.633 1.00 91.31 103 ILE A N 1
ATOM 818 C CA . ILE A 1 103 ? 15.516 9.356 -6.359 1.00 91.31 103 ILE A CA 1
ATOM 819 C C . ILE A 1 103 ? 16.478 10.434 -5.836 1.00 91.31 103 ILE A C 1
ATOM 821 O O . ILE A 1 103 ? 16.150 11.131 -4.882 1.00 91.31 103 ILE A O 1
ATOM 825 N N . ASN A 1 104 ? 17.669 10.567 -6.429 1.00 90.00 104 ASN A N 1
ATOM 826 C CA . ASN A 1 104 ? 18.634 11.608 -6.049 1.00 90.00 104 ASN A CA 1
ATOM 827 C C . ASN A 1 104 ? 18.188 13.008 -6.501 1.00 90.00 104 ASN A C 1
ATOM 829 O O . ASN A 1 104 ? 18.671 14.009 -5.980 1.00 90.00 104 ASN A O 1
ATOM 833 N N . ASP A 1 105 ? 17.286 13.071 -7.479 1.00 93.56 105 ASP A N 1
ATOM 834 C CA . ASP A 1 105 ? 16.618 14.293 -7.903 1.00 93.56 105 ASP A CA 1
ATOM 835 C C . ASP A 1 105 ? 15.309 14.422 -7.114 1.00 93.56 105 ASP A C 1
ATOM 837 O O . ASP A 1 105 ? 14.439 13.548 -7.184 1.00 93.56 105 ASP A O 1
ATOM 841 N N . SER A 1 106 ? 15.173 15.509 -6.353 1.00 92.19 106 SER A N 1
ATOM 842 C CA . SER A 1 106 ? 14.019 15.734 -5.481 1.00 92.19 106 SER A CA 1
ATOM 843 C C . SER A 1 106 ? 12.700 15.785 -6.250 1.00 92.19 106 SER A C 1
ATOM 845 O O . SER A 1 106 ? 11.703 15.252 -5.768 1.00 92.19 106 SER A O 1
ATOM 847 N N . MET A 1 107 ? 12.677 16.347 -7.461 1.00 93.94 107 MET A N 1
ATOM 848 C CA . MET A 1 107 ? 11.459 16.430 -8.271 1.00 93.94 107 MET A CA 1
ATOM 849 C C . MET A 1 107 ? 11.020 15.047 -8.746 1.00 93.94 107 MET A C 1
ATOM 851 O O . MET A 1 107 ? 9.838 14.706 -8.695 1.00 93.94 107 MET A O 1
ATOM 855 N N . LYS A 1 108 ? 11.981 14.215 -9.156 1.00 93.94 108 LYS A N 1
ATOM 856 C CA . LYS A 1 108 ? 11.709 12.837 -9.586 1.00 93.94 108 LYS A CA 1
ATOM 857 C C . LYS A 1 108 ? 11.282 11.954 -8.419 1.00 93.94 108 LYS A C 1
ATOM 859 O O . LYS A 1 108 ? 10.368 11.145 -8.572 1.00 93.94 108 LYS A O 1
ATOM 864 N N . ALA A 1 109 ? 11.897 12.136 -7.250 1.00 93.44 109 ALA A N 1
ATOM 865 C CA . ALA A 1 109 ? 11.482 11.468 -6.024 1.00 93.44 109 ALA A CA 1
ATOM 866 C C . ALA A 1 109 ? 10.039 11.839 -5.646 1.00 93.44 109 ALA A C 1
ATOM 868 O O . ALA A 1 109 ? 9.251 10.945 -5.347 1.00 93.44 109 ALA A O 1
ATOM 869 N N . CYS A 1 110 ? 9.666 13.121 -5.738 1.00 93.00 110 CYS A N 1
ATOM 870 C CA . CYS A 1 110 ? 8.292 13.573 -5.510 1.00 93.00 110 CYS A CA 1
ATOM 871 C C . CYS A 1 110 ? 7.301 12.964 -6.513 1.00 93.00 110 CYS A C 1
ATOM 873 O O . CYS A 1 110 ? 6.241 12.508 -6.103 1.00 93.00 110 CYS A O 1
ATOM 875 N N . HIS A 1 111 ? 7.642 12.885 -7.802 1.00 94.00 111 HIS A N 1
ATOM 876 C CA . HIS A 1 111 ? 6.781 12.232 -8.799 1.00 94.00 111 HIS A CA 1
ATOM 877 C C . HIS A 1 111 ? 6.573 10.740 -8.528 1.00 94.00 111 HIS A C 1
ATOM 879 O O . HIS A 1 111 ? 5.440 10.260 -8.558 1.00 94.00 111 HIS A O 1
ATOM 885 N N . LEU A 1 112 ? 7.646 10.002 -8.223 1.00 94.50 112 LEU A N 1
ATOM 886 C CA . LEU A 1 112 ? 7.520 8.607 -7.797 1.00 94.50 112 LEU A CA 1
ATOM 887 C C . LEU A 1 112 ? 6.656 8.509 -6.533 1.00 94.50 112 LEU A C 1
ATOM 889 O O . LEU A 1 112 ? 5.833 7.601 -6.416 1.00 94.50 112 LEU A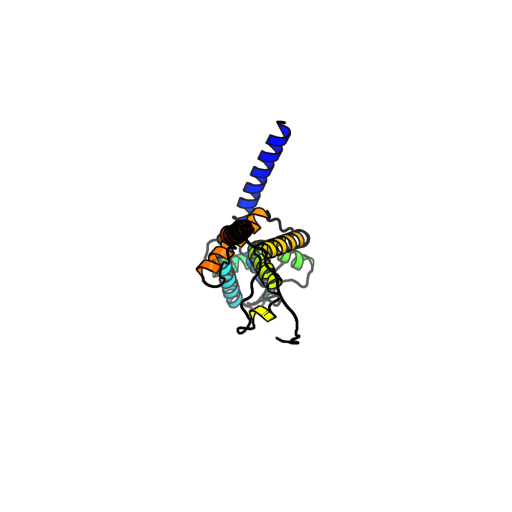 O 1
ATOM 893 N N . PHE A 1 113 ? 6.800 9.460 -5.604 1.00 93.06 113 PHE A N 1
ATOM 894 C CA . PHE A 1 113 ? 6.027 9.466 -4.370 1.00 93.06 113 PHE A CA 1
ATOM 895 C C . PHE A 1 113 ? 4.539 9.625 -4.672 1.00 93.06 113 PHE A C 1
ATOM 897 O O . PHE A 1 113 ? 3.750 8.791 -4.232 1.00 93.06 113 PHE A O 1
ATOM 904 N N . SER A 1 114 ? 4.171 10.587 -5.521 1.00 91.06 114 SER A N 1
ATOM 905 C CA . SER A 1 114 ? 2.795 10.783 -5.982 1.00 91.06 114 SER A CA 1
ATOM 906 C C . SER A 1 114 ? 2.179 9.516 -6.584 1.00 91.06 114 SER A C 1
ATOM 908 O O . SER A 1 114 ? 1.029 9.207 -6.289 1.00 91.06 114 SER A O 1
ATOM 910 N N . TYR A 1 115 ? 2.931 8.729 -7.363 1.00 93.38 115 TYR A N 1
ATOM 911 C CA . TYR A 1 115 ? 2.433 7.442 -7.866 1.00 93.38 115 TYR A CA 1
ATOM 912 C C . TYR A 1 115 ? 2.293 6.379 -6.772 1.00 93.38 115 TYR A C 1
ATOM 914 O O . TYR A 1 115 ? 1.321 5.623 -6.766 1.00 93.38 115 TYR A O 1
ATOM 922 N N . SER A 1 116 ? 3.246 6.312 -5.841 1.00 92.56 116 SER A N 1
ATOM 923 C CA . SER A 1 116 ? 3.208 5.347 -4.737 1.00 92.56 116 SER A CA 1
ATOM 924 C C . SER A 1 116 ? 2.116 5.637 -3.707 1.00 92.56 116 SER A C 1
ATOM 926 O O . SER A 1 116 ? 1.640 4.697 -3.070 1.00 92.56 116 SER A O 1
ATOM 928 N N . LEU A 1 117 ? 1.674 6.897 -3.570 1.00 88.06 117 LEU A N 1
ATOM 929 C CA . LEU A 1 117 ? 0.583 7.291 -2.671 1.00 88.06 117 LEU A CA 1
ATOM 930 C C . LEU A 1 117 ? -0.661 6.429 -2.877 1.00 88.06 117 LEU A C 1
ATOM 932 O O . LEU A 1 117 ? -1.289 6.040 -1.901 1.00 88.06 117 LEU A O 1
ATOM 936 N N . LYS A 1 118 ? -0.974 6.040 -4.118 1.00 86.94 118 LYS A N 1
ATOM 937 C CA . LYS A 1 118 ? -2.126 5.174 -4.396 1.00 86.94 118 LYS A CA 1
ATOM 938 C C . LYS A 1 118 ? -2.021 3.813 -3.699 1.00 86.94 118 LYS A C 1
ATOM 940 O O . LYS A 1 118 ? -3.015 3.311 -3.175 1.00 86.94 118 LYS A O 1
ATOM 945 N N . ILE A 1 119 ? -0.823 3.226 -3.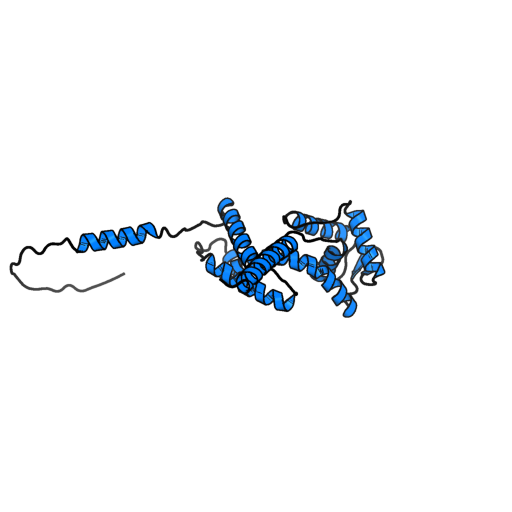659 1.00 88.12 119 ILE A N 1
ATOM 946 C CA . ILE A 1 119 ? -0.573 1.963 -2.950 1.00 88.12 119 ILE A CA 1
ATOM 947 C C . ILE A 1 119 ? -0.622 2.189 -1.440 1.00 88.12 119 ILE A C 1
ATOM 949 O O . ILE A 1 119 ? -1.305 1.443 -0.743 1.00 88.12 119 ILE A O 1
ATOM 953 N N . PHE A 1 120 ? 0.006 3.263 -0.947 1.00 86.00 120 PHE A N 1
ATOM 954 C CA . PHE A 1 120 ? -0.056 3.634 0.468 1.00 86.00 120 PHE A CA 1
ATOM 955 C C . PHE A 1 120 ? -1.491 3.792 0.960 1.00 86.00 120 PHE A C 1
ATOM 957 O O . PHE A 1 120 ? -1.854 3.175 1.950 1.00 86.00 120 PHE A O 1
ATOM 964 N N . GLN A 1 121 ? -2.320 4.558 0.252 1.00 83.25 121 GLN A N 1
ATOM 965 C CA . GLN A 1 121 ? -3.723 4.783 0.602 1.00 83.25 121 GLN A CA 1
ATOM 966 C C . GLN A 1 121 ? -4.534 3.481 0.594 1.00 83.25 121 GLN A C 1
ATOM 968 O O . GLN A 1 121 ? -5.403 3.307 1.441 1.00 83.25 121 GLN A O 1
ATOM 973 N N . THR A 1 122 ? -4.220 2.549 -0.312 1.00 81.88 122 THR A N 1
ATOM 974 C CA . THR A 1 122 ? -4.885 1.235 -0.378 1.00 81.88 122 THR A CA 1
ATOM 975 C C . THR A 1 122 ? -4.505 0.347 0.816 1.00 81.88 122 THR A C 1
ATOM 977 O O . THR A 1 122 ? -5.350 -0.361 1.354 1.00 81.88 122 THR A O 1
ATOM 980 N N . MET A 1 123 ? -3.249 0.402 1.272 1.00 84.31 123 MET A N 1
ATOM 981 C CA . MET A 1 123 ? -2.756 -0.385 2.414 1.00 84.31 123 MET A CA 1
ATOM 982 C C . MET A 1 123 ? -3.010 0.280 3.780 1.00 84.31 123 MET A C 1
ATOM 984 O O . MET A 1 123 ? -3.021 -0.400 4.810 1.00 84.31 123 MET A O 1
ATOM 988 N N . MET A 1 124 ? -3.237 1.597 3.797 1.00 85.06 124 MET A N 1
ATOM 989 C CA . MET A 1 124 ? -3.389 2.420 5.001 1.00 85.06 124 MET A CA 1
ATOM 990 C C . MET A 1 124 ? -4.416 1.876 6.007 1.00 85.06 124 MET A C 1
ATOM 992 O O . MET A 1 124 ? -4.100 1.859 7.194 1.00 85.06 124 MET A O 1
ATOM 996 N N . PRO A 1 125 ? -5.603 1.378 5.604 1.00 82.12 125 PRO A N 1
ATOM 997 C CA . PRO A 1 125 ? -6.600 0.904 6.562 1.00 82.12 125 PRO A CA 1
ATOM 998 C C . PRO A 1 125 ? -6.110 -0.284 7.392 1.00 82.12 125 PRO A C 1
ATOM 1000 O O . PRO A 1 125 ? -6.250 -0.289 8.615 1.00 82.12 125 PRO A O 1
ATOM 1003 N N . LYS A 1 126 ? -5.465 -1.264 6.741 1.00 82.94 126 LYS A N 1
ATOM 1004 C CA . LYS A 1 126 ? -4.864 -2.417 7.426 1.00 82.94 126 LYS A CA 1
ATOM 1005 C C . LYS A 1 126 ? -3.727 -1.975 8.346 1.00 82.94 126 LYS A C 1
ATOM 1007 O O . LYS A 1 126 ? -3.634 -2.461 9.471 1.00 82.94 126 LYS A O 1
ATOM 1012 N N . ALA A 1 127 ? -2.894 -1.037 7.888 1.00 87.56 127 ALA A N 1
ATOM 1013 C CA . ALA A 1 127 ? -1.789 -0.501 8.677 1.00 87.56 127 ALA A CA 1
ATOM 1014 C C . ALA A 1 127 ? -2.281 0.249 9.925 1.00 87.56 127 ALA A C 1
ATOM 1016 O O . ALA A 1 127 ? -1.805 -0.027 11.022 1.00 87.56 127 ALA A O 1
ATOM 1017 N N . ILE A 1 128 ? -3.272 1.136 9.780 1.00 88.81 128 ILE A N 1
ATOM 1018 C CA . ILE A 1 128 ? -3.887 1.860 10.897 1.00 88.81 128 ILE A CA 1
ATOM 1019 C C . ILE A 1 128 ? -4.488 0.871 11.897 1.00 88.81 128 ILE A C 1
ATOM 1021 O O . ILE A 1 128 ? -4.181 0.965 13.079 1.00 88.81 128 ILE A O 1
ATOM 1025 N N . LEU A 1 129 ? -5.282 -0.107 11.445 1.00 87.62 129 LEU A N 1
ATOM 1026 C CA . LEU A 1 129 ? -5.867 -1.113 12.336 1.00 87.62 129 LEU A CA 1
ATOM 1027 C C . LEU A 1 129 ? -4.788 -1.890 13.106 1.00 87.62 129 LEU A C 1
ATOM 1029 O O . LEU A 1 129 ? -4.891 -2.042 14.325 1.00 87.62 129 LEU A O 1
ATOM 1033 N N . ALA A 1 130 ? -3.742 -2.354 12.416 1.00 88.12 130 ALA A N 1
ATOM 1034 C CA . ALA A 1 130 ? -2.633 -3.064 13.044 1.00 88.12 130 ALA A CA 1
ATOM 1035 C C . ALA A 1 130 ? -1.919 -2.186 14.084 1.00 88.12 130 A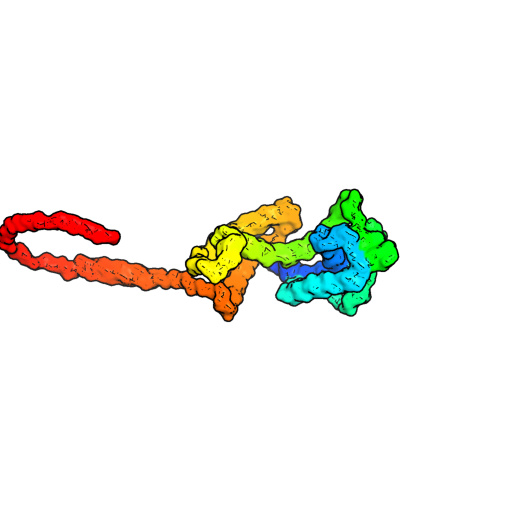LA A C 1
ATOM 1037 O O . ALA A 1 130 ? -1.712 -2.619 15.217 1.00 88.12 130 ALA A O 1
ATOM 1038 N N . CYS A 1 131 ? -1.596 -0.937 13.736 1.00 89.75 131 CYS A N 1
ATOM 1039 C CA . CYS A 1 131 ? -0.965 0.014 14.648 1.00 89.75 131 CYS A CA 1
ATOM 1040 C C . CYS A 1 131 ? -1.844 0.322 15.866 1.00 89.75 131 CYS A C 1
ATOM 1042 O O . CYS A 1 131 ? -1.337 0.327 16.989 1.00 89.75 131 CYS A O 1
ATOM 1044 N N . SER A 1 132 ? -3.147 0.528 15.673 1.00 90.25 132 SER A N 1
ATOM 1045 C CA . SER A 1 132 ? -4.093 0.769 16.763 1.00 90.25 132 SER A CA 1
ATOM 1046 C C . SER A 1 132 ? -4.159 -0.407 17.721 1.00 90.25 132 SER A C 1
ATOM 1048 O O . SER A 1 132 ? -4.057 -0.209 18.929 1.00 90.25 132 SER A O 1
ATOM 1050 N N . LEU A 1 133 ? -4.254 -1.629 17.194 1.00 86.75 133 LEU A N 1
ATOM 1051 C CA . LEU A 1 133 ? -4.291 -2.842 18.003 1.00 86.75 133 LEU A CA 1
ATOM 1052 C C . LEU A 1 133 ? -2.990 -3.027 18.796 1.00 86.75 133 LEU A C 1
ATOM 1054 O O . LEU A 1 133 ? -3.029 -3.219 20.010 1.00 86.75 133 LEU A O 1
ATOM 1058 N N . ILE A 1 134 ? -1.833 -2.905 18.135 1.00 87.31 134 ILE A N 1
ATOM 1059 C CA . ILE A 1 134 ? -0.514 -3.011 18.780 1.00 87.31 134 ILE A CA 1
ATOM 1060 C C . ILE A 1 134 ? -0.369 -1.961 19.887 1.00 87.31 134 ILE A C 1
ATOM 1062 O O . ILE A 1 134 ? 0.103 -2.276 20.981 1.00 87.31 134 ILE A O 1
ATOM 1066 N N . SER A 1 135 ? -0.792 -0.723 19.620 1.00 88.31 135 SER A N 1
ATOM 1067 C CA . SER A 1 135 ? -0.760 0.374 20.591 1.00 88.31 135 SER A CA 1
ATOM 1068 C C . SER A 1 135 ? -1.622 0.064 21.815 1.00 88.31 135 SER A C 1
ATOM 1070 O O . SER A 1 135 ? -1.143 0.158 22.946 1.00 88.31 135 SER A O 1
ATOM 1072 N N . THR A 1 136 ? -2.855 -0.409 21.606 1.00 87.31 136 THR A N 1
ATOM 1073 C CA . THR A 1 136 ? -3.768 -0.779 22.696 1.00 87.31 136 THR A CA 1
ATOM 1074 C C . THR A 1 136 ? -3.220 -1.928 23.541 1.00 87.31 136 THR A C 1
ATOM 1076 O O . THR A 1 136 ? -3.392 -1.919 24.756 1.00 87.31 136 THR A O 1
ATOM 1079 N N . ILE A 1 137 ? -2.504 -2.880 22.934 1.00 82.06 137 ILE A N 1
ATOM 1080 C CA . ILE A 1 137 ? -1.883 -4.011 23.643 1.00 82.06 137 ILE A CA 1
ATOM 1081 C C . ILE A 1 137 ? -0.672 -3.582 24.492 1.00 82.06 137 ILE A C 1
ATOM 1083 O O . ILE A 1 137 ? -0.274 -4.276 25.431 1.00 82.06 137 ILE A O 1
ATOM 1087 N N . GLY A 1 138 ? -0.119 -2.392 24.246 1.00 77.38 138 GLY A N 1
ATOM 1088 C CA . GLY A 1 138 ? 1.080 -1.886 24.913 1.00 77.38 138 GLY A CA 1
ATOM 1089 C C . GLY A 1 138 ? 2.373 -2.220 24.164 1.00 77.38 138 GLY A C 1
ATOM 1090 O O . GLY A 1 138 ? 3.428 -2.337 24.789 1.00 77.38 138 GLY A O 1
ATOM 1091 N N . GLY A 1 139 ? 2.290 -2.367 22.838 1.00 74.19 139 GLY A N 1
ATOM 1092 C CA . GLY A 1 139 ? 3.426 -2.456 21.922 1.00 74.19 139 GLY A CA 1
ATOM 1093 C C . GLY A 1 139 ? 3.827 -3.873 21.501 1.00 74.19 139 GLY A C 1
ATOM 1094 O O . GLY A 1 139 ? 3.387 -4.878 22.060 1.00 74.19 139 GLY A O 1
ATOM 1095 N N . GLU A 1 140 ? 4.729 -3.951 20.513 1.00 66.56 140 GLU A N 1
ATOM 1096 C CA . GLU A 1 140 ? 5.205 -5.217 19.925 1.00 66.56 140 GLU A CA 1
ATOM 1097 C C . GLU A 1 140 ? 5.828 -6.176 20.946 1.00 66.56 140 GLU A C 1
ATOM 1099 O O . GLU A 1 140 ? 5.765 -7.394 20.781 1.00 66.56 140 GLU A O 1
ATOM 1104 N N . ILE A 1 141 ? 6.432 -5.637 22.007 1.00 61.50 141 ILE A N 1
ATOM 1105 C CA . ILE A 1 141 ? 7.130 -6.424 23.030 1.00 61.50 141 ILE A CA 1
ATOM 1106 C C . ILE A 1 141 ? 6.160 -7.386 23.724 1.00 61.50 141 ILE A C 1
ATOM 1108 O O . ILE A 1 141 ? 6.522 -8.532 23.977 1.00 61.50 141 ILE A O 1
ATOM 1112 N N . LYS A 1 142 ? 4.921 -6.954 23.977 1.00 66.25 142 LYS A N 1
ATOM 1113 C CA . LYS A 1 142 ? 3.899 -7.793 24.612 1.00 66.25 142 LYS A CA 1
ATOM 1114 C C . LYS A 1 142 ? 3.314 -8.836 23.659 1.00 66.25 142 LYS A C 1
ATOM 1116 O O . LYS A 1 142 ? 2.992 -9.927 24.103 1.00 66.25 142 LYS A O 1
ATOM 1121 N N . LEU A 1 143 ? 3.250 -8.541 22.358 1.00 65.62 143 LEU A N 1
ATOM 1122 C CA . LEU A 1 143 ? 2.800 -9.495 21.333 1.00 65.62 143 LEU A CA 1
ATOM 1123 C C . LEU A 1 143 ? 3.816 -10.613 21.066 1.00 65.62 143 LEU A C 1
ATOM 1125 O O . LEU A 1 143 ? 3.434 -11.747 20.801 1.00 65.62 143 LEU A O 1
ATOM 1129 N N . ARG A 1 144 ? 5.119 -10.307 21.121 1.00 65.25 144 ARG A N 1
ATOM 1130 C CA . ARG A 1 144 ? 6.189 -11.285 20.849 1.00 65.25 144 ARG A CA 1
ATOM 1131 C C . ARG A 1 144 ? 6.488 -12.207 22.030 1.00 65.25 144 ARG A C 1
ATOM 1133 O O . ARG A 1 144 ? 7.112 -13.252 21.845 1.00 65.25 144 ARG A O 1
ATOM 1140 N N . GLN A 1 145 ? 6.073 -11.838 23.239 1.00 59.19 145 GLN A N 1
ATOM 1141 C CA . GLN A 1 145 ? 6.186 -12.705 24.404 1.00 59.19 145 GLN A CA 1
ATOM 1142 C C . GLN A 1 145 ? 5.059 -13.740 24.353 1.00 59.19 145 GLN A C 1
ATOM 1144 O O . GLN A 1 145 ? 3.997 -13.545 24.929 1.00 59.19 145 GLN A O 1
ATOM 1149 N N . GLY A 1 146 ? 5.306 -14.868 23.679 1.00 53.94 146 GLY A N 1
ATOM 1150 C CA . GLY A 1 146 ? 4.400 -16.029 23.610 1.00 53.94 146 GLY A CA 1
ATOM 1151 C C . GLY A 1 146 ? 4.130 -16.739 24.950 1.00 53.94 146 GLY A C 1
ATOM 1152 O O . GLY A 1 146 ? 3.791 -17.915 24.951 1.00 53.94 146 GLY A O 1
ATOM 1153 N N . TYR A 1 147 ? 4.319 -16.042 26.074 1.00 47.91 147 TYR A N 1
ATOM 1154 C CA . TYR A 1 147 ? 4.146 -16.493 27.458 1.00 47.91 147 TYR A CA 1
ATOM 1155 C C . TYR A 1 147 ? 3.588 -15.362 28.353 1.00 47.91 147 TYR A C 1
ATOM 1157 O O . TYR A 1 147 ? 3.936 -15.267 29.528 1.00 47.91 147 TYR A O 1
ATOM 1165 N N . GLY A 1 148 ? 2.779 -14.456 27.796 1.00 58.00 148 GLY A N 1
ATOM 1166 C CA . GLY A 1 148 ? 2.104 -13.395 28.551 1.00 58.00 148 GLY A CA 1
ATOM 1167 C C . GLY A 1 148 ? 0.718 -13.811 29.049 1.00 58.00 148 GLY A C 1
ATOM 1168 O O . GLY A 1 148 ? 0.049 -14.629 28.419 1.00 58.00 148 GLY A O 1
ATOM 1169 N N . GLU A 1 149 ? 0.279 -13.230 30.170 1.00 64.75 149 GLU A N 1
ATOM 1170 C CA . GLU A 1 149 ? -1.111 -13.320 30.631 1.00 64.75 149 GLU A CA 1
ATOM 1171 C C . GLU A 1 149 ? -2.095 -12.874 29.534 1.00 64.75 149 GLU A C 1
ATOM 1173 O O . GLU A 1 149 ? -1.766 -11.979 28.745 1.00 64.75 149 GLU A O 1
ATOM 1178 N N . PRO A 1 150 ? -3.304 -13.468 29.477 1.00 70.50 150 PRO A N 1
ATOM 1179 C CA . PRO A 1 150 ? -4.315 -13.090 28.500 1.00 70.50 150 PRO A CA 1
ATOM 1180 C C . PRO A 1 150 ? -4.604 -11.591 28.592 1.00 70.50 150 PRO A C 1
ATOM 1182 O O . PRO A 1 150 ? -5.032 -11.072 29.624 1.00 70.50 150 PRO A O 1
ATOM 1185 N N . PHE A 1 151 ? -4.360 -10.882 27.493 1.00 74.56 151 PHE A N 1
ATOM 1186 C CA . PHE A 1 151 ? -4.583 -9.449 27.428 1.00 74.56 151 PHE A CA 1
ATOM 1187 C C . PHE A 1 151 ? -6.034 -9.155 27.052 1.00 74.56 151 PHE A C 1
ATOM 1189 O O . PHE A 1 151 ? -6.546 -9.660 26.056 1.00 74.56 151 PHE A O 1
ATOM 1196 N N . THR A 1 152 ? -6.689 -8.305 27.840 1.00 80.94 152 THR A N 1
ATOM 1197 C CA . THR A 1 152 ? -8.048 -7.836 27.559 1.00 80.94 152 THR A CA 1
ATOM 1198 C C . THR A 1 152 ? -7.993 -6.383 27.115 1.00 80.94 152 THR A C 1
ATOM 1200 O O . THR A 1 152 ? -7.401 -5.545 27.795 1.00 80.94 152 THR A O 1
ATOM 1203 N N . PHE A 1 153 ? -8.647 -6.066 26.001 1.00 84.44 153 PHE A N 1
ATOM 1204 C CA . PHE A 1 153 ? -8.820 -4.694 25.536 1.00 84.44 153 PHE A CA 1
ATOM 1205 C C . PHE A 1 153 ? -10.277 -4.377 25.255 1.00 84.44 153 PHE A C 1
ATOM 1207 O O . PHE A 1 153 ? -11.098 -5.255 25.007 1.00 84.44 153 PHE A O 1
ATOM 1214 N N . LYS A 1 154 ? -10.586 -3.082 25.274 1.00 87.50 154 LYS A N 1
ATOM 1215 C CA . LYS A 1 154 ? -11.880 -2.574 24.836 1.00 87.50 154 LYS A CA 1
ATOM 1216 C C . LYS A 1 154 ? -11.804 -2.265 23.347 1.00 87.50 154 LYS A C 1
ATOM 1218 O O . LYS A 1 154 ? -10.956 -1.477 22.933 1.00 87.50 154 LYS A O 1
ATOM 1223 N N . THR A 1 155 ? -12.730 -2.821 22.570 1.00 86.88 155 THR A N 1
ATOM 1224 C CA . THR A 1 155 ? -12.943 -2.504 21.146 1.00 86.88 155 THR A CA 1
ATOM 1225 C C . THR A 1 155 ? -12.966 -0.997 20.899 1.00 86.88 155 THR A C 1
ATOM 1227 O O . THR A 1 155 ? -12.292 -0.507 19.999 1.00 86.88 155 THR A O 1
ATOM 1230 N N . GLN A 1 156 ? -13.660 -0.255 21.767 1.00 88.31 156 GLN A N 1
ATOM 1231 C CA . GLN A 1 156 ? -13.780 1.199 21.686 1.00 88.31 156 GLN A CA 1
ATOM 1232 C C . GLN A 1 156 ? -12.420 1.916 21.693 1.00 88.31 156 GLN A C 1
ATOM 1234 O O . GLN A 1 156 ? -12.209 2.833 20.912 1.00 88.31 156 GLN A O 1
ATOM 1239 N N . THR A 1 157 ? -11.461 1.453 22.500 1.00 89.94 157 THR A N 1
ATOM 1240 C CA . THR A 1 157 ? -10.117 2.047 22.554 1.00 89.94 157 THR A CA 1
ATOM 1241 C C . THR A 1 157 ? -9.334 1.815 21.261 1.00 89.94 157 THR A C 1
ATOM 1243 O O . THR A 1 157 ? -8.552 2.669 20.852 1.00 89.94 157 THR A O 1
ATOM 1246 N N . VAL A 1 158 ? -9.534 0.675 20.590 1.00 89.69 158 VAL A N 1
ATOM 1247 C CA . VAL A 1 158 ? -8.896 0.419 19.287 1.00 89.69 158 VAL A CA 1
ATOM 1248 C C . VAL A 1 158 ? -9.494 1.324 18.210 1.00 89.69 158 VAL A C 1
ATOM 1250 O O . VAL A 1 158 ? -8.747 1.847 17.383 1.00 89.69 158 VAL A O 1
ATOM 1253 N N . ILE A 1 159 ? -10.813 1.543 18.247 1.00 88.94 159 ILE A N 1
ATOM 1254 C CA . ILE A 1 159 ? -11.512 2.460 17.337 1.00 88.94 159 ILE A CA 1
ATOM 1255 C C . ILE A 1 159 ? -11.007 3.893 17.535 1.00 88.94 159 ILE A C 1
ATOM 1257 O O . ILE A 1 159 ? -10.564 4.501 16.569 1.00 88.94 159 ILE A O 1
ATOM 1261 N N . GLU A 1 160 ? -10.963 4.394 18.772 1.00 90.62 160 GLU A N 1
ATOM 1262 C CA . GLU A 1 160 ? -10.463 5.744 19.089 1.00 90.62 160 GLU A CA 1
ATOM 1263 C C . GLU A 1 160 ? -9.013 5.949 18.619 1.00 90.62 160 GLU A C 1
ATOM 1265 O O . GLU A 1 160 ? -8.687 6.955 17.988 1.00 90.62 160 GLU A O 1
ATOM 1270 N N . ASN A 1 161 ? -8.139 4.964 18.857 1.00 90.88 161 ASN A N 1
ATOM 1271 C CA . ASN A 1 161 ? -6.758 5.003 18.368 1.00 90.88 161 ASN A CA 1
ATOM 1272 C C . ASN A 1 161 ? -6.691 5.034 16.835 1.00 90.88 161 ASN A C 1
ATOM 1274 O O . ASN A 1 161 ? -5.848 5.721 16.258 1.00 90.88 161 ASN A O 1
ATOM 1278 N N . ALA A 1 162 ? -7.559 4.276 16.166 1.00 89.75 162 ALA A N 1
ATOM 1279 C CA . ALA A 1 162 ? -7.599 4.223 14.715 1.00 89.75 162 ALA A CA 1
ATOM 1280 C C . ALA A 1 162 ? -8.129 5.513 14.090 1.00 89.75 162 ALA A C 1
ATOM 1282 O O . ALA A 1 162 ? -7.564 5.970 13.100 1.00 89.75 162 ALA A O 1
ATOM 1283 N N . GLU A 1 163 ? -9.157 6.119 14.680 1.00 88.81 163 GLU A N 1
ATOM 1284 C CA . GLU A 1 163 ? -9.679 7.423 14.269 1.00 88.81 163 GLU A CA 1
ATOM 1285 C C . GLU A 1 163 ? -8.604 8.503 14.400 1.00 88.81 163 GLU A C 1
ATOM 1287 O O . GLU A 1 163 ? -8.364 9.242 13.445 1.00 88.81 163 GLU A O 1
ATOM 1292 N N . PHE A 1 164 ? -7.873 8.521 15.519 1.00 89.69 164 PHE A N 1
ATOM 1293 C CA . PHE A 1 164 ? -6.755 9.443 15.721 1.00 89.69 164 PHE A CA 1
ATOM 1294 C C . PHE A 1 164 ? -5.644 9.263 14.674 1.00 89.69 164 PHE A C 1
ATOM 1296 O O . PHE A 1 164 ? -5.163 10.236 14.090 1.00 89.69 164 PHE A O 1
ATOM 1303 N N . LEU A 1 165 ? -5.233 8.019 14.401 1.00 89.31 165 LEU A N 1
ATOM 1304 C CA . LEU A 1 165 ? -4.225 7.737 13.377 1.00 89.31 165 LEU A CA 1
ATOM 1305 C C . LEU A 1 165 ? -4.717 8.114 11.975 1.00 89.31 165 LEU A C 1
ATOM 1307 O O . LEU A 1 165 ? -3.959 8.696 11.203 1.00 89.31 165 LEU A O 1
ATOM 1311 N N . ALA A 1 166 ? -5.973 7.816 11.644 1.00 87.19 166 ALA A N 1
ATOM 1312 C CA . ALA A 1 166 ? -6.570 8.183 10.365 1.00 87.19 166 ALA A CA 1
ATOM 1313 C C . ALA A 1 166 ? -6.618 9.707 10.178 1.00 87.19 166 ALA A C 1
ATOM 1315 O O . ALA A 1 166 ? -6.264 10.194 9.103 1.00 87.19 166 ALA A O 1
ATOM 1316 N N . GLU A 1 167 ? -6.972 10.460 11.224 1.00 86.81 167 GLU A N 1
ATOM 1317 C CA . GLU A 1 167 ? -6.920 11.921 11.205 1.00 86.81 167 GLU A CA 1
ATOM 1318 C C . GLU A 1 167 ? -5.484 12.412 10.973 1.00 86.81 167 GLU A C 1
ATOM 1320 O O . GLU A 1 167 ? -5.237 13.208 10.067 1.00 86.81 167 GLU A O 1
ATOM 1325 N N . LEU A 1 168 ? -4.508 11.869 11.705 1.00 88.56 168 LEU A N 1
ATOM 1326 C CA . LEU A 1 168 ? -3.099 12.222 11.535 1.00 88.56 168 LEU A CA 1
ATOM 1327 C C . LEU A 1 168 ? -2.602 11.961 10.101 1.00 88.56 168 LEU A C 1
ATOM 1329 O O . LEU A 1 168 ? -1.919 12.802 9.511 1.00 88.56 168 LEU A O 1
ATOM 1333 N N . PHE A 1 169 ? -2.952 10.812 9.519 1.00 85.25 169 PHE A N 1
ATOM 1334 C CA . PHE A 1 169 ? -2.574 10.466 8.150 1.00 85.25 169 PHE A CA 1
ATOM 1335 C C . PHE A 1 169 ? -3.274 11.335 7.101 1.00 85.25 169 PHE A C 1
ATOM 1337 O O . PHE A 1 169 ? -2.678 11.580 6.049 1.00 85.25 169 PHE A O 1
ATOM 1344 N N . SER A 1 170 ? -4.470 11.859 7.388 1.00 84.31 170 SER A N 1
ATOM 1345 C CA . SER A 1 170 ? -5.155 12.798 6.492 1.00 84.31 170 SER A CA 1
ATOM 1346 C C . SER A 1 170 ? -4.339 14.075 6.263 1.00 84.31 170 SER A C 1
ATOM 1348 O O . SER A 1 170 ? -4.216 14.524 5.126 1.00 84.31 170 SER A O 1
ATOM 1350 N N . TYR A 1 171 ? -3.661 14.581 7.302 1.00 83.44 171 TYR A N 1
ATOM 1351 C CA . TYR A 1 171 ? -2.795 15.759 7.197 1.00 83.44 171 TYR A CA 1
ATOM 1352 C C . TYR A 1 171 ? -1.468 15.486 6.473 1.00 83.44 171 TYR A C 1
ATOM 1354 O O . TYR A 1 171 ? -0.866 16.413 5.935 1.00 83.44 171 TYR A O 1
ATOM 1362 N N . MET A 1 172 ? -0.982 14.238 6.474 1.00 80.19 172 MET A N 1
ATOM 1363 C CA . MET A 1 172 ? 0.339 13.893 5.923 1.00 80.19 172 MET A CA 1
ATOM 1364 C C . MET A 1 172 ? 0.300 13.345 4.492 1.00 80.19 172 MET A C 1
ATOM 1366 O O . MET A 1 172 ? 1.249 13.556 3.740 1.00 80.19 172 MET A O 1
ATOM 1370 N N . PHE A 1 173 ? -0.759 12.623 4.116 1.00 74.00 173 PHE A N 1
ATOM 1371 C CA . PHE A 1 173 ? -0.814 11.847 2.868 1.00 74.00 173 PHE A CA 1
ATOM 1372 C C . PHE A 1 173 ? -2.055 12.128 2.016 1.00 74.00 173 PHE A C 1
ATOM 1374 O O . PHE A 1 173 ? -2.355 11.339 1.116 1.00 74.00 173 PHE A O 1
ATOM 1381 N N . ASP A 1 174 ? -2.782 13.213 2.309 1.00 74.12 174 ASP A N 1
ATOM 1382 C CA . ASP A 1 174 ? -4.059 13.542 1.654 1.00 74.12 174 ASP A CA 1
ATOM 1383 C C . ASP A 1 174 ? -5.020 12.337 1.680 1.00 74.12 174 ASP A C 1
ATOM 1385 O O . ASP A 1 174 ? -5.674 11.963 0.705 1.00 74.12 174 ASP A O 1
ATOM 1389 N N . TYR A 1 175 ? -4.983 11.611 2.801 1.00 72.25 175 TYR A N 1
ATOM 1390 C CA . TYR A 1 175 ? -5.750 10.393 2.996 1.00 72.25 175 TYR A CA 1
ATOM 1391 C C . TYR A 1 175 ? -7.146 10.756 3.491 1.00 72.25 175 TYR A C 1
ATOM 1393 O O . TYR A 1 175 ? -7.312 11.263 4.599 1.00 72.25 175 TYR A O 1
ATOM 1401 N N . HIS A 1 176 ? -8.157 10.447 2.684 1.00 69.50 176 HIS A N 1
ATOM 1402 C CA . HIS A 1 176 ? -9.554 10.652 3.036 1.00 69.50 176 HIS A CA 1
ATOM 1403 C C . HIS A 1 176 ? -10.274 9.308 3.107 1.00 69.50 176 HIS A C 1
ATOM 1405 O O . HIS A 1 176 ? -10.518 8.659 2.092 1.00 69.50 176 HIS A O 1
ATOM 1411 N N . CYS A 1 177 ? -10.622 8.893 4.323 1.00 67.75 177 CYS A N 1
ATOM 1412 C CA . CYS A 1 177 ? -11.462 7.729 4.573 1.00 67.75 177 CYS A CA 1
ATOM 1413 C C . CYS A 1 177 ? -12.567 8.122 5.560 1.00 67.75 177 CYS A C 1
ATOM 1415 O O . CYS A 1 177 ? -12.259 8.666 6.622 1.00 67.75 177 CYS A O 1
ATOM 1417 N N . PRO A 1 178 ? -13.847 7.868 5.245 1.00 68.38 178 PRO A N 1
ATOM 1418 C CA . PRO A 1 178 ? -14.925 8.066 6.202 1.00 68.38 178 PRO A CA 1
ATOM 1419 C C . PRO A 1 178 ? -14.724 7.193 7.444 1.00 68.38 178 PRO A C 1
ATOM 1421 O O . PRO A 1 178 ? -14.662 5.968 7.338 1.00 68.38 178 PRO A O 1
ATOM 1424 N N . PHE A 1 179 ? -14.705 7.804 8.632 1.00 68.81 179 PHE A N 1
ATOM 1425 C CA . PHE A 1 179 ? -14.538 7.079 9.900 1.00 68.81 179 PHE A CA 1
ATOM 1426 C C . PHE A 1 179 ? -15.575 5.964 10.101 1.00 68.81 179 PHE A C 1
ATOM 1428 O O . PHE A 1 179 ? -15.252 4.917 10.648 1.00 68.81 179 PHE A O 1
ATOM 1435 N N . SER A 1 180 ? -16.789 6.125 9.565 1.00 66.75 180 SER A N 1
ATOM 1436 C CA . SER A 1 180 ? -17.837 5.096 9.605 1.00 66.75 180 SER A CA 1
ATOM 1437 C C . SER A 1 180 ? -17.462 3.801 8.877 1.00 66.75 180 SER A C 1
ATOM 1439 O O . SER A 1 180 ? -17.837 2.722 9.328 1.00 66.75 180 SER A O 1
ATOM 1441 N N . ILE A 1 181 ? -16.694 3.898 7.788 1.00 69.06 181 ILE A N 1
ATOM 1442 C CA . ILE A 1 181 ? -16.138 2.740 7.071 1.00 69.06 181 ILE A CA 1
ATOM 1443 C C . ILE A 1 181 ? -15.003 2.124 7.890 1.00 69.06 181 ILE A C 1
ATOM 1445 O O . ILE A 1 181 ? -14.817 0.907 7.894 1.00 69.06 181 ILE A O 1
ATOM 1449 N N . PHE A 1 182 ? -14.260 2.954 8.620 1.00 72.06 182 PHE A N 1
ATOM 1450 C CA . PHE A 1 182 ? -13.191 2.494 9.490 1.00 72.06 182 PHE A CA 1
ATOM 1451 C C . PHE A 1 182 ? -13.739 1.644 10.640 1.00 72.06 182 PHE A C 1
ATOM 1453 O O . PHE A 1 182 ? -13.295 0.514 10.826 1.00 72.06 182 PHE A O 1
ATOM 1460 N N . SER A 1 183 ? -14.762 2.127 11.350 1.00 76.44 183 SER A N 1
ATOM 1461 C CA . SER A 1 183 ? -15.394 1.377 12.439 1.00 76.44 183 SER A CA 1
ATOM 1462 C C . SER A 1 183 ? -15.973 0.047 11.951 1.00 76.44 183 SER A C 1
ATOM 1464 O O . SER A 1 183 ? -15.738 -0.973 12.592 1.00 76.44 183 SER A O 1
ATOM 1466 N N . SER A 1 184 ? -16.666 0.019 10.804 1.00 79.19 184 SER A N 1
ATOM 1467 C CA . SER A 1 184 ? -17.189 -1.242 10.258 1.00 79.19 184 SER A CA 1
ATOM 1468 C C . SER A 1 184 ? -16.064 -2.207 9.875 1.00 79.19 184 SER A C 1
ATOM 1470 O O . SER A 1 184 ? -16.111 -3.370 10.249 1.00 79.19 184 SER A O 1
ATOM 1472 N N . THR A 1 185 ? -15.002 -1.714 9.229 1.00 79.06 185 THR A N 1
ATOM 1473 C CA . THR A 1 185 ? -13.845 -2.537 8.828 1.00 79.06 185 THR A CA 1
ATOM 1474 C C . THR A 1 185 ? -13.108 -3.124 10.037 1.00 79.06 185 THR A C 1
ATOM 1476 O O . THR A 1 185 ? -12.667 -4.276 9.997 1.00 79.06 185 THR A O 1
ATOM 1479 N N . ILE A 1 186 ? -12.972 -2.355 11.125 1.00 81.56 186 ILE A N 1
ATOM 1480 C CA . ILE A 1 186 ? -12.404 -2.846 12.389 1.00 81.56 186 ILE A CA 1
ATOM 1481 C C . ILE A 1 186 ? -13.268 -3.984 12.938 1.00 81.56 186 ILE A C 1
ATOM 1483 O O . ILE A 1 186 ? -12.729 -5.036 13.278 1.00 81.56 186 ILE A O 1
ATOM 1487 N N . MET A 1 187 ? -14.587 -3.788 13.010 1.00 85.38 187 MET A N 1
ATOM 1488 C CA . MET A 1 187 ? -15.508 -4.789 13.558 1.00 85.38 187 MET A CA 1
ATOM 1489 C C . MET A 1 187 ? -15.513 -6.067 12.717 1.00 85.38 187 MET A C 1
ATOM 1491 O O . MET A 1 187 ? -15.306 -7.142 13.271 1.00 85.38 187 MET A O 1
ATOM 1495 N N . ASP A 1 188 ? -15.586 -5.950 11.388 1.00 85.44 188 ASP A N 1
ATOM 1496 C CA . ASP A 1 188 ? -15.485 -7.091 10.469 1.00 85.44 188 ASP A CA 1
ATOM 1497 C C . ASP A 1 188 ? -14.162 -7.852 10.653 1.00 85.44 188 ASP A C 1
ATOM 1499 O O . ASP A 1 188 ? -14.099 -9.077 10.528 1.00 85.44 188 ASP A O 1
ATOM 1503 N N . THR A 1 189 ? -13.071 -7.138 10.949 1.00 85.31 189 THR A N 1
ATOM 1504 C CA . THR A 1 189 ? -11.770 -7.769 11.203 1.00 85.31 189 THR A CA 1
ATOM 1505 C C . THR A 1 189 ? -11.730 -8.465 12.559 1.00 85.31 189 THR A C 1
ATOM 1507 O O . THR A 1 189 ? -11.167 -9.554 12.663 1.00 85.31 189 THR A O 1
ATOM 1510 N N . PHE A 1 190 ? -12.343 -7.890 13.593 1.00 85.88 190 PHE A N 1
ATOM 1511 C CA . PHE A 1 190 ? -12.477 -8.558 14.886 1.00 85.88 190 PHE A CA 1
ATOM 1512 C C . PHE A 1 190 ? -13.349 -9.804 14.800 1.00 85.88 190 PHE A C 1
ATOM 1514 O O . PHE A 1 190 ? -12.953 -10.829 15.345 1.00 85.88 190 PHE A O 1
ATOM 1521 N N . ASP A 1 191 ? -14.446 -9.772 14.048 1.00 87.25 191 ASP A N 1
ATOM 1522 C CA . ASP A 1 191 ? -15.272 -10.957 13.807 1.00 87.25 191 ASP A CA 1
ATOM 1523 C C . ASP A 1 191 ? -14.471 -12.059 13.099 1.00 87.25 191 ASP A C 1
ATOM 1525 O O . ASP A 1 191 ? -14.534 -13.225 13.492 1.00 87.25 191 ASP A O 1
ATOM 1529 N N . LYS A 1 192 ? -13.629 -11.695 12.120 1.00 86.81 192 LYS A N 1
ATOM 1530 C CA . LYS A 1 192 ? -12.678 -12.632 11.497 1.00 86.81 192 LYS A CA 1
ATOM 1531 C C . LYS A 1 192 ? -11.667 -13.181 12.507 1.00 86.81 192 LYS A C 1
ATOM 1533 O O . LYS A 1 192 ? -11.409 -14.379 12.502 1.00 86.81 192 LYS A O 1
ATOM 1538 N N . PHE A 1 193 ? -11.108 -12.349 13.384 1.00 87.56 193 PHE A N 1
ATOM 1539 C CA . PHE A 1 193 ? -10.166 -12.802 14.415 1.00 87.56 193 PHE A CA 1
ATOM 1540 C C . PHE A 1 193 ? -10.818 -13.723 15.446 1.00 87.56 193 PHE A C 1
ATOM 1542 O O . PHE A 1 193 ? -10.175 -14.677 15.877 1.00 87.56 193 PHE A O 1
ATOM 1549 N N . VAL A 1 194 ? -12.079 -13.480 15.807 1.00 87.06 194 VAL A N 1
ATOM 1550 C CA . VAL A 1 194 ? -12.863 -14.387 16.654 1.00 87.06 194 VAL A CA 1
ATOM 1551 C C . VAL A 1 194 ? -13.101 -15.709 15.929 1.00 87.06 194 VAL A C 1
ATOM 1553 O O . VAL A 1 194 ? -12.853 -16.763 16.499 1.00 87.06 194 VAL A O 1
ATOM 1556 N N . ALA A 1 195 ? -13.509 -15.675 14.657 1.00 88.94 195 ALA A N 1
ATOM 1557 C CA . ALA A 1 195 ? -13.731 -16.881 13.856 1.00 88.94 195 ALA A CA 1
ATOM 1558 C C . ALA A 1 195 ? -12.453 -17.711 13.620 1.00 88.94 195 ALA A C 1
ATOM 1560 O O . ALA A 1 195 ? -12.535 -18.909 13.364 1.00 88.94 195 ALA A O 1
ATOM 1561 N N . MET A 1 196 ? -11.280 -17.076 13.688 1.00 88.25 196 MET A N 1
ATOM 1562 C CA . MET A 1 196 ? -9.966 -17.717 13.581 1.00 88.25 196 MET A CA 1
ATOM 1563 C C . MET A 1 196 ? -9.370 -18.126 14.940 1.00 88.25 196 MET A C 1
ATOM 1565 O O . MET A 1 196 ? -8.209 -18.529 14.976 1.00 88.25 196 MET A O 1
ATOM 1569 N N . ASP A 1 197 ? -10.112 -17.981 16.044 1.00 83.31 197 ASP A N 1
ATOM 1570 C CA . ASP A 1 197 ? -9.645 -18.218 17.420 1.00 83.31 197 ASP A CA 1
ATOM 1571 C C . ASP A 1 197 ? -8.388 -17.402 17.810 1.00 83.31 197 ASP A C 1
ATOM 1573 O O . ASP A 1 197 ? -7.628 -17.776 18.704 1.00 83.31 197 ASP A O 1
ATOM 1577 N N . ILE A 1 198 ? -8.161 -16.255 17.155 1.00 83.62 198 ILE A N 1
ATOM 1578 C CA . ILE A 1 198 ? -7.058 -15.329 17.468 1.00 83.62 198 ILE A CA 1
ATOM 1579 C C . ILE A 1 198 ? -7.399 -14.497 18.712 1.00 83.62 198 ILE A C 1
ATOM 1581 O O . ILE A 1 198 ? -6.525 -14.224 19.535 1.00 83.62 198 ILE A O 1
ATOM 1585 N N . ILE A 1 199 ? -8.662 -14.079 18.849 1.00 83.62 199 ILE A N 1
ATOM 1586 C CA . ILE A 1 199 ? -9.170 -13.336 20.010 1.00 83.62 199 ILE A CA 1
ATOM 1587 C C . ILE A 1 199 ? -10.474 -13.958 20.510 1.00 83.62 199 ILE A C 1
ATOM 1589 O O . ILE A 1 199 ? -11.246 -14.515 19.736 1.00 83.62 199 ILE A O 1
ATOM 1593 N N . THR A 1 200 ? -10.761 -13.815 21.803 1.00 83.25 200 THR A N 1
ATOM 1594 C CA . THR A 1 200 ? -12.034 -14.250 22.395 1.00 83.25 200 THR A CA 1
ATOM 1595 C C . THR A 1 200 ? -12.892 -13.037 22.729 1.00 83.25 200 THR A C 1
ATOM 1597 O O . THR A 1 200 ? -12.441 -12.116 23.410 1.00 83.25 200 THR A O 1
ATOM 1600 N N . SER A 1 201 ? -14.145 -13.038 22.275 1.00 80.69 201 SER A N 1
ATOM 1601 C CA . SER A 1 201 ? -15.096 -11.980 22.616 1.00 80.69 201 SER A CA 1
ATOM 1602 C C . SER A 1 201 ? -15.619 -12.172 24.040 1.00 80.69 201 SER A C 1
ATOM 1604 O O . SER A 1 201 ? -16.311 -13.145 24.333 1.00 80.69 201 SER A O 1
ATOM 1606 N N . GLN A 1 202 ? -15.298 -11.234 24.932 1.00 72.38 202 GLN A N 1
ATOM 1607 C CA . GLN A 1 202 ? -15.957 -11.111 26.230 1.00 72.38 202 GLN A CA 1
ATOM 1608 C C . GLN A 1 202 ? -17.079 -10.081 26.108 1.00 72.38 202 GLN A C 1
ATOM 1610 O O . GLN A 1 202 ? -16.903 -8.903 26.424 1.00 72.38 202 GLN A O 1
ATOM 1615 N N . GLN A 1 203 ? -18.248 -10.508 25.630 1.00 64.25 203 GLN A N 1
ATOM 1616 C CA . GLN A 1 203 ? -19.446 -9.689 25.778 1.00 64.25 203 GLN A CA 1
ATOM 1617 C C . GLN A 1 203 ? -19.760 -9.605 27.271 1.00 64.25 203 GLN A C 1
ATOM 1619 O O . GLN A 1 203 ? -20.052 -10.610 27.919 1.00 64.25 203 GLN A O 1
ATOM 1624 N N . GLN A 1 204 ? -19.664 -8.404 27.843 1.00 51.12 204 GLN A N 1
ATOM 1625 C CA . GLN A 1 204 ? -20.208 -8.164 29.171 1.00 51.12 204 GLN A CA 1
ATOM 1626 C C . GLN A 1 204 ? -21.718 -8.396 29.076 1.00 51.12 204 GLN A C 1
ATOM 1628 O O . GLN A 1 204 ? -22.439 -7.543 28.563 1.00 51.12 204 GLN A O 1
ATOM 1633 N N . HIS A 1 205 ? -22.193 -9.552 29.547 1.00 42.22 205 HIS A N 1
ATOM 1634 C CA . HIS A 1 205 ? -23.604 -9.766 29.849 1.00 42.22 205 HIS A CA 1
ATOM 1635 C C . HIS A 1 205 ? -24.011 -8.720 30.893 1.00 42.22 205 HIS A C 1
ATOM 1637 O O . HIS A 1 205 ? -23.841 -8.906 32.098 1.00 42.22 205 HIS A O 1
ATOM 1643 N N . PHE A 1 206 ? -24.500 -7.577 30.418 1.00 46.06 206 PHE A N 1
ATOM 1644 C CA . PHE A 1 206 ? -24.983 -6.490 31.265 1.00 46.06 206 PHE A CA 1
ATOM 1645 C C . PHE A 1 206 ? -26.244 -6.907 32.040 1.00 46.06 206 PHE A C 1
ATOM 1647 O O . PHE A 1 206 ? -26.560 -6.310 33.066 1.00 46.06 206 PHE A O 1
ATOM 1654 N N . GLU A 1 207 ? -26.930 -7.958 31.583 1.00 47.59 207 GLU A N 1
ATOM 1655 C CA . GLU A 1 207 ? -28.141 -8.492 32.209 1.00 47.59 207 GLU A CA 1
ATOM 1656 C C . GLU A 1 207 ? -27.846 -9.234 33.527 1.00 47.59 207 GLU A C 1
ATOM 1658 O O . GLU A 1 207 ? -28.562 -9.049 34.50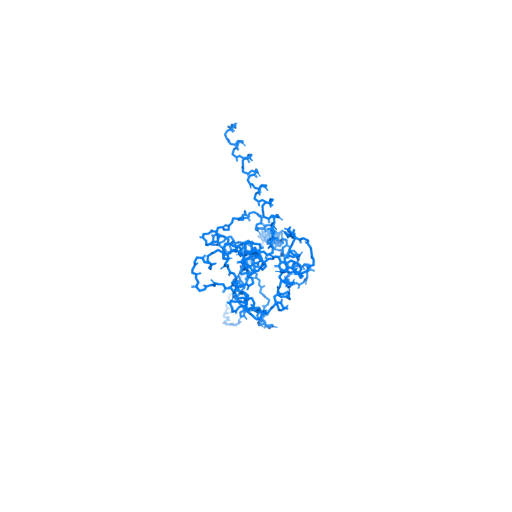7 1.00 47.59 207 GLU A O 1
ATOM 1663 N N . ASP A 1 208 ? -26.746 -9.981 33.645 1.00 50.56 208 ASP A N 1
ATOM 1664 C CA . ASP A 1 208 ? -26.534 -10.824 34.835 1.00 50.56 208 ASP A CA 1
ATOM 1665 C C . ASP A 1 208 ? -26.097 -10.048 36.086 1.00 50.56 208 ASP A C 1
ATOM 1667 O O . ASP A 1 208 ? -26.369 -10.469 37.214 1.00 50.56 208 ASP A O 1
ATOM 1671 N N . GLN A 1 209 ? -25.432 -8.898 35.931 1.00 48.75 209 GLN A N 1
ATOM 1672 C CA . GLN A 1 209 ? -24.969 -8.114 37.083 1.00 48.75 209 GLN A CA 1
ATOM 1673 C C . GLN A 1 209 ? -26.062 -7.226 37.682 1.00 48.75 209 GLN A C 1
ATOM 1675 O O . GLN A 1 209 ? -26.093 -7.051 38.902 1.00 48.75 209 GLN A O 1
ATOM 1680 N N . THR A 1 210 ? -26.967 -6.684 36.865 1.00 54.47 210 THR A N 1
ATOM 1681 C CA . THR A 1 210 ? -28.150 -5.962 37.353 1.00 54.47 210 THR A CA 1
ATOM 1682 C C . THR A 1 210 ? -29.141 -6.929 37.976 1.00 54.47 210 THR A C 1
ATOM 1684 O O . THR A 1 210 ? -29.601 -6.652 39.078 1.00 54.47 210 THR A O 1
ATOM 1687 N N . HIS A 1 211 ? -29.385 -8.100 37.375 1.00 52.81 211 HIS A N 1
ATOM 1688 C CA . HIS A 1 211 ? -30.231 -9.117 37.998 1.00 52.81 211 HIS A CA 1
ATOM 1689 C C . HIS A 1 211 ? -29.642 -9.645 39.307 1.00 52.81 211 HIS A C 1
ATOM 1691 O O . HIS A 1 211 ? -30.395 -9.767 40.269 1.00 52.81 211 HIS A O 1
ATOM 1697 N N . LYS A 1 212 ? -28.320 -9.864 39.415 1.00 55.62 212 LYS A N 1
ATOM 1698 C CA . LYS A 1 212 ? -27.675 -10.218 40.697 1.00 55.62 212 LYS A CA 1
ATOM 1699 C C . LYS A 1 212 ? -27.768 -9.115 41.746 1.00 55.62 212 LYS A C 1
ATOM 1701 O O . LYS A 1 212 ? -28.083 -9.411 42.891 1.00 55.62 212 LYS A O 1
ATOM 1706 N N . LYS A 1 213 ? -27.518 -7.854 41.384 1.00 57.81 213 LYS A N 1
ATOM 1707 C CA . LYS A 1 213 ? -27.613 -6.734 42.335 1.00 57.81 213 LYS A CA 1
ATOM 1708 C C . LYS A 1 213 ? -29.054 -6.469 42.770 1.00 57.81 213 LYS A C 1
ATOM 1710 O O . LYS A 1 213 ? -29.277 -6.197 43.940 1.00 57.81 213 LYS A O 1
ATOM 1715 N N . LEU A 1 214 ? -30.015 -6.609 41.856 1.00 58.41 214 LEU A N 1
ATOM 1716 C CA . LEU A 1 214 ? -31.441 -6.450 42.135 1.00 58.41 214 LEU A CA 1
ATOM 1717 C C . LEU A 1 214 ? -31.983 -7.615 42.976 1.00 58.41 214 LEU A C 1
ATOM 1719 O O . LEU A 1 214 ? -32.741 -7.397 43.909 1.00 58.41 214 LEU A O 1
ATOM 1723 N N . SER A 1 215 ? -31.563 -8.856 42.714 1.00 56.28 215 SER A N 1
ATOM 1724 C CA . SER A 1 215 ? -31.939 -10.000 43.563 1.00 56.28 215 SER A CA 1
ATOM 1725 C C . SER A 1 215 ? -31.265 -9.959 44.940 1.00 56.28 215 SER A C 1
ATOM 1727 O O . SER A 1 215 ? -31.878 -10.360 45.925 1.00 56.28 215 SER A O 1
ATOM 1729 N N . GLN A 1 216 ? -30.054 -9.402 45.046 1.00 57.97 216 GLN A N 1
ATOM 1730 C CA . GLN A 1 216 ? -29.407 -9.138 46.335 1.00 57.97 216 GLN A CA 1
ATOM 1731 C C . GLN A 1 216 ? -30.063 -7.986 47.107 1.00 57.97 216 GLN A C 1
ATOM 1733 O O . GLN A 1 216 ? -30.179 -8.085 48.325 1.00 57.97 216 GLN A O 1
ATOM 1738 N N . SER A 1 217 ? -30.526 -6.925 46.436 1.00 58.72 217 SER A N 1
ATOM 1739 C CA . SER A 1 217 ? -31.226 -5.819 47.101 1.00 58.72 217 SER A CA 1
ATOM 1740 C C . SER A 1 217 ? -32.633 -6.211 47.546 1.00 58.72 217 SER A C 1
ATOM 1742 O O . SER A 1 217 ? -33.038 -5.850 48.642 1.00 58.72 217 SER A O 1
ATOM 1744 N N . VAL A 1 218 ? -33.351 -7.007 46.745 1.00 57.91 218 VAL A N 1
ATOM 1745 C CA . VAL A 1 218 ? -34.684 -7.507 47.112 1.00 57.91 218 VAL A CA 1
ATOM 1746 C C . VAL A 1 218 ? -34.592 -8.488 48.286 1.00 57.91 218 VAL A C 1
ATOM 1748 O O . VAL A 1 218 ? -35.414 -8.413 49.186 1.00 57.91 218 VAL A O 1
ATOM 1751 N N . ASN A 1 219 ? -33.564 -9.343 48.363 1.00 54.62 219 ASN A N 1
ATOM 1752 C CA . ASN A 1 219 ? -33.377 -10.226 49.525 1.00 54.62 219 ASN A CA 1
ATOM 1753 C C . ASN A 1 219 ? -32.958 -9.496 50.814 1.00 54.62 219 ASN A C 1
ATOM 1755 O O . ASN A 1 219 ? -33.153 -10.044 51.895 1.00 54.62 219 ASN A O 1
ATOM 1759 N N . ALA A 1 220 ? -32.375 -8.297 50.723 1.00 54.44 220 ALA A N 1
ATOM 1760 C CA . ALA A 1 220 ? -31.981 -7.515 51.896 1.00 54.44 220 ALA A CA 1
ATOM 1761 C C . ALA A 1 220 ? -33.163 -6.768 52.545 1.00 54.44 220 ALA A C 1
ATOM 1763 O O . ALA A 1 220 ? -33.086 -6.432 53.721 1.00 54.44 220 ALA A O 1
ATOM 1764 N N . GLU A 1 221 ? -34.255 -6.542 51.807 1.00 50.56 221 GLU A N 1
ATOM 1765 C CA . GLU A 1 221 ? -35.467 -5.868 52.303 1.00 50.56 221 GLU A CA 1
ATOM 1766 C C . GLU A 1 221 ? -36.496 -6.824 52.942 1.00 50.56 221 GLU A C 1
ATOM 1768 O O . GLU A 1 221 ? -37.511 -6.361 53.448 1.00 50.56 221 GLU A O 1
ATOM 1773 N N . PHE A 1 222 ? -36.239 -8.141 52.962 1.00 44.59 222 PHE A N 1
ATOM 1774 C CA . PHE A 1 222 ? -37.120 -9.155 53.577 1.00 44.59 222 PHE A CA 1
ATOM 1775 C C . PHE A 1 222 ? -36.552 -9.805 54.850 1.00 44.59 222 PHE A C 1
ATOM 1777 O O . PHE A 1 222 ? -37.069 -10.829 55.299 1.00 44.59 222 PHE A O 1
ATOM 1784 N N . ILE A 1 223 ? -35.503 -9.238 55.452 1.00 46.28 223 ILE A N 1
ATOM 1785 C CA . ILE A 1 223 ? -35.133 -9.604 56.826 1.00 46.28 223 ILE A CA 1
ATOM 1786 C C . ILE A 1 223 ? -35.997 -8.742 57.747 1.00 46.28 223 ILE A C 1
ATOM 1788 O O . ILE A 1 223 ? -35.592 -7.661 58.164 1.00 46.28 223 ILE A O 1
ATOM 1792 N N . ASP A 1 224 ? -37.229 -9.215 57.944 1.00 41.22 224 ASP A N 1
ATOM 1793 C CA . ASP A 1 224 ? -38.204 -8.672 58.885 1.00 41.22 224 ASP A CA 1
ATOM 1794 C C . ASP A 1 224 ? -37.637 -8.709 60.310 1.00 41.22 224 ASP A C 1
ATOM 1796 O O . ASP A 1 224 ? -37.072 -9.711 60.762 1.00 41.22 224 ASP A O 1
ATOM 1800 N N . ASP A 1 225 ? -37.818 -7.579 60.985 1.00 47.06 225 ASP A N 1
ATOM 1801 C CA . ASP A 1 225 ? -37.610 -7.351 62.405 1.00 47.06 225 ASP A CA 1
ATOM 1802 C C . ASP A 1 225 ? -38.437 -8.340 63.246 1.00 47.06 225 ASP A C 1
ATOM 1804 O O . ASP A 1 225 ? -39.618 -8.091 63.472 1.00 47.06 225 ASP A O 1
ATOM 1808 N N . GLU A 1 226 ? -37.838 -9.400 63.798 1.00 44.62 226 GLU A N 1
ATOM 1809 C CA . GLU A 1 226 ? -38.380 -10.036 65.008 1.00 44.62 226 GLU A CA 1
ATOM 1810 C C . GLU A 1 226 ? -37.285 -10.468 66.010 1.00 44.62 226 GLU A C 1
ATOM 1812 O O . GLU A 1 226 ? -36.369 -11.228 65.701 1.00 44.62 226 GLU A O 1
ATOM 1817 N N . GLU A 1 227 ? -37.491 -9.973 67.239 1.00 37.53 227 GLU A N 1
ATOM 1818 C CA . GLU A 1 227 ? -36.990 -10.388 68.562 1.00 37.53 227 GLU A CA 1
ATOM 1819 C C . GLU A 1 227 ? -35.697 -9.764 69.146 1.00 37.53 227 GLU A C 1
ATOM 1821 O O . GLU A 1 227 ? -34.569 -10.223 68.971 1.00 37.53 227 GLU A O 1
ATOM 1826 N N . GLU A 1 228 ? -35.917 -8.753 70.005 1.00 39.62 228 GLU A N 1
ATOM 1827 C CA . GLU A 1 228 ? -35.097 -8.458 71.191 1.00 39.62 228 GLU A CA 1
ATOM 1828 C C . GLU A 1 228 ? -34.988 -9.692 72.114 1.00 39.62 228 GLU A C 1
ATOM 1830 O O . GLU A 1 228 ? -36.000 -10.342 72.344 1.00 39.62 228 GLU A O 1
ATOM 1835 N N . VAL A 1 229 ? -33.819 -9.940 72.736 1.00 34.38 229 VAL A N 1
ATOM 1836 C CA . VAL A 1 229 ? -33.625 -10.136 74.201 1.00 34.38 229 VAL A CA 1
ATOM 1837 C C . VAL A 1 229 ? -32.126 -10.310 74.546 1.00 34.38 229 VAL A C 1
ATOM 1839 O O . VAL A 1 229 ? -31.450 -11.223 74.088 1.00 34.38 229 VAL A O 1
ATOM 1842 N N . PHE A 1 230 ? -31.652 -9.401 75.409 1.00 31.52 230 PHE A N 1
ATOM 1843 C CA . PHE A 1 230 ? -30.587 -9.465 76.431 1.00 31.52 230 PHE A CA 1
ATOM 1844 C C . PHE A 1 230 ? -29.501 -10.568 76.429 1.00 31.52 230 PHE A C 1
ATOM 1846 O O . PHE A 1 230 ? -29.783 -11.739 76.669 1.00 31.52 230 PHE A O 1
ATOM 1853 N N . GLY A 1 231 ? -28.240 -10.113 76.547 1.00 30.34 231 GLY A N 1
ATOM 1854 C CA . GLY A 1 231 ? -27.329 -10.621 77.586 1.00 30.34 231 GLY A CA 1
ATOM 1855 C C . GLY A 1 231 ? -25.855 -10.819 77.204 1.00 30.34 231 GLY A C 1
ATOM 1856 O O . GLY A 1 231 ? -25.523 -11.770 76.516 1.00 30.34 231 GLY A O 1
ATOM 1857 N N . GLY A 1 232 ? -24.970 -10.020 77.816 1.00 30.30 232 GLY A N 1
ATOM 1858 C CA . GLY A 1 232 ? -23.731 -10.546 78.413 1.00 30.30 232 GLY A CA 1
ATOM 1859 C C . GLY A 1 232 ? -22.426 -10.514 77.604 1.00 30.30 232 GLY A C 1
ATOM 1860 O O . GLY A 1 232 ? -22.160 -11.401 76.813 1.00 30.30 232 GLY A O 1
ATOM 1861 N N . ALA A 1 233 ? -21.586 -9.539 77.967 1.00 33.88 233 ALA A N 1
ATOM 1862 C CA . ALA A 1 233 ? -20.171 -9.669 78.346 1.00 33.88 233 ALA A CA 1
ATOM 1863 C C . ALA A 1 233 ? -19.143 -10.386 77.431 1.00 33.88 233 ALA A C 1
ATOM 1865 O O . ALA A 1 233 ? -19.147 -11.600 77.270 1.00 33.88 233 ALA A O 1
ATOM 1866 N N . ASP A 1 234 ? -18.138 -9.574 77.087 1.00 34.62 234 ASP A N 1
ATOM 1867 C CA . ASP A 1 234 ? -16.693 -9.842 77.100 1.00 34.62 234 ASP A CA 1
ATOM 1868 C C . ASP A 1 234 ? -15.989 -10.654 75.995 1.00 34.62 234 ASP A C 1
ATOM 1870 O O . ASP A 1 234 ? -16.405 -11.717 75.551 1.00 34.62 234 ASP A O 1
ATOM 1874 N N . ALA A 1 235 ? -14.785 -10.127 75.726 1.00 37.25 235 ALA A N 1
ATOM 1875 C CA . ALA A 1 235 ? -13.574 -10.744 75.187 1.00 37.25 235 ALA A CA 1
ATOM 1876 C C . ALA A 1 235 ? -13.366 -10.748 73.659 1.00 37.25 235 ALA A C 1
ATOM 1878 O O . ALA A 1 235 ? -13.766 -11.646 72.930 1.00 37.25 235 ALA A O 1
ATOM 1879 N N . ASP A 1 236 ? -12.632 -9.723 73.216 1.00 37.03 236 ASP A N 1
ATOM 1880 C CA . ASP A 1 236 ? -11.246 -9.874 72.745 1.00 37.03 236 ASP A CA 1
ATOM 1881 C C . ASP A 1 236 ? -10.952 -11.109 71.869 1.00 37.03 236 ASP A C 1
ATOM 1883 O O . ASP A 1 236 ? -10.730 -12.202 72.385 1.00 37.03 236 ASP A O 1
ATOM 1887 N N . ASN A 1 237 ? -10.826 -10.916 70.549 1.00 35.09 237 ASN A N 1
ATOM 1888 C CA . ASN A 1 237 ? -9.680 -11.510 69.866 1.00 35.09 237 ASN A CA 1
ATOM 1889 C C . ASN A 1 237 ? -9.266 -10.777 68.580 1.00 35.09 237 ASN A C 1
ATOM 1891 O O . ASN A 1 237 ? -9.958 -10.734 67.567 1.00 35.09 237 ASN A O 1
ATOM 1895 N N . SER A 1 238 ? -8.072 -10.222 68.700 1.00 33.50 238 SER A N 1
ATOM 1896 C CA . SER A 1 238 ? -7.052 -9.893 67.716 1.00 33.50 238 SER A CA 1
ATOM 1897 C C . SER A 1 238 ? -6.980 -10.693 66.389 1.00 33.50 238 SER A C 1
ATOM 1899 O O . SER A 1 238 ? -7.156 -11.904 66.389 1.00 33.50 238 SER A O 1
ATOM 1901 N N . GLN A 1 239 ? -6.519 -9.984 65.330 1.00 34.75 239 GLN A N 1
ATOM 1902 C CA . GLN A 1 239 ? -5.610 -10.451 64.246 1.00 34.75 239 GLN A CA 1
ATOM 1903 C C . GLN A 1 239 ? -6.182 -11.447 63.197 1.00 34.75 239 GLN A C 1
ATOM 1905 O O . GLN A 1 239 ? -7.053 -12.236 63.512 1.00 34.75 239 GLN A O 1
ATOM 1910 N N . LEU A 1 240 ? -5.754 -11.567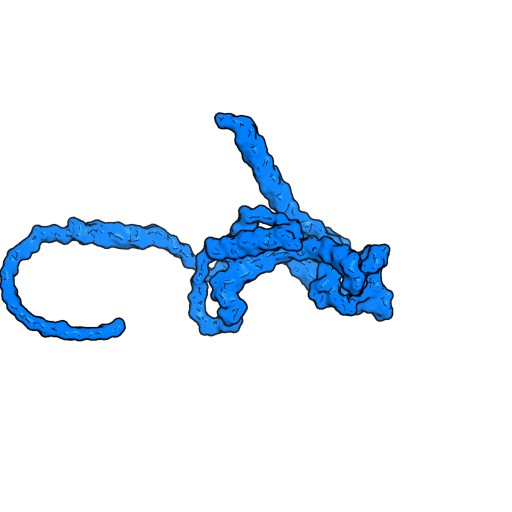 61.931 1.00 31.77 240 LEU A N 1
ATOM 1911 C CA . LEU A 1 240 ? -4.825 -10.911 60.992 1.00 31.77 240 LEU A CA 1
ATOM 1912 C C . LEU A 1 240 ? -4.848 -11.746 59.674 1.00 31.77 240 LEU A C 1
ATOM 1914 O O . LEU A 1 240 ? -5.119 -12.940 59.748 1.00 31.77 240 LEU A O 1
ATOM 1918 N N . PHE A 1 241 ? -4.402 -11.132 58.562 1.00 32.44 241 PHE A N 1
ATOM 1919 C CA . PHE A 1 241 ? -3.897 -11.722 57.291 1.00 32.44 241 PHE A CA 1
ATOM 1920 C C . PHE A 1 241 ? -4.905 -12.502 56.411 1.00 32.44 241 PHE A C 1
ATOM 1922 O O . PHE A 1 241 ? -5.817 -13.141 56.915 1.00 32.44 241 PHE A O 1
ATOM 1929 N N . GLU A 1 242 ? -4.855 -12.454 55.076 1.00 37.03 242 GLU A N 1
ATOM 1930 C CA . GLU A 1 242 ? -3.762 -12.236 54.108 1.00 37.03 242 GLU A CA 1
ATOM 1931 C C . GLU A 1 242 ? -4.292 -11.530 52.842 1.00 37.03 242 GLU A C 1
ATOM 1933 O O . GLU A 1 242 ? -5.459 -11.797 52.467 1.00 37.03 242 GLU A O 1
#